Protein AF-A0A819TLT6-F1 (afdb_monomer)

Mean predicted aligned error: 17.13 Å

Sequence (212 aa):
MDNGIDAVDGFLFLICFVGVVVENFHNCRVEQEIEEKVRNKLKREKKLKHQQYLINNLPYYANFSSTRKYLHDLFIAIIIILNVITMSIVMEKMKNKYIIPINPTLTLIVRISRITRRFFIFSSFFIFATLEVELFGRLECNEEQLCSAIDKHANFQNFGIVLLTLFRIATGDNWNSIMKDTLRQDDLSYTNKYHFITIISPIYFVIFILMA

Foldseek 3Di:
DPPPPVVVVVVVVVVVVVVVVVVVVVVVVVVVVVVVVVVVVVVVVVVVVVVVVCVLPPPPCPPPDPVVVVVVVVVVVVLVVVVVVLVVVVVVVVVVPPPDDDDPVVVVVVVVVVVVLVVNLVVLLLVVLSVLCVLFLPQDADPVRDQDPDDPQAGNNDSVSSSVNLVCLLVVHPVVSVLVSQLDDDPPDPPPSSVVSNVVSVVSSVVSNVSD

Radius of gyration: 35.12 Å; Cα contacts (8 Å, |Δi|>4): 85; chains: 1; bounding box: 92×39×117 Å

Nearest PDB structures (foldseek):
  7wll-assembly1_A  TM=4.155E-01  e=6.898E-09  Homo sapiens
  9ayl-assembly1_A  TM=4.365E-01  e=5.164E-08  Homo sapiens
  9ayk-assembly1_A  TM=4.346E-01  e=1.155E-07  Homo sapiens
  6kzp-assembly1_A  TM=5.084E-01  e=9.683E-06  Homo sapiens
  6kzo-assembly1_A  TM=4.041E-01  e=2.732E-06  Homo sapiens

InterPro domains:
  IPR005821 Ion transport domain [PF00520] (119-211)
  IPR050599 Voltage-dependent calcium channel alpha-1 subunit [PTHR45628] (120-211)

Secondary structure (DSSP, 8-state):
--TTHHHHHHHHHHHHHHHHHHHHHHHHHHHHHHHHHHHHHHHHHHHHHHHHHHHHT--TTTT--HHHHHHHHHHHHHHHHHHHHHHHHHHHHHHTSTTS---HHHHHHHHHHHHHHHHHHHHHHHHHHHHHHHHHTT----TTS--SS-BTTB-SSSHHHHHHHHHHHHTTSSHHHHHHHHTPPPSS--TTHHHHHHHHHHHHHHHHHHH-

Solvent-accessible surface area (backbone atoms only — not comparable to full-atom values): 12149 Å² total; per-residue (Å²): 142,68,82,70,58,62,58,52,54,54,51,52,52,51,53,53,51,51,49,55,51,51,51,52,51,52,51,52,53,53,50,53,54,50,52,51,52,50,53,53,5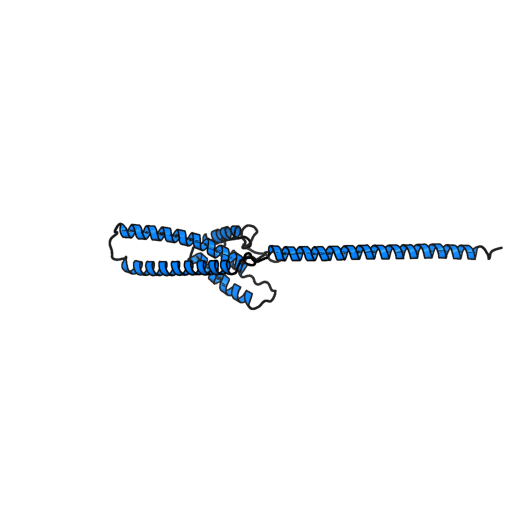0,52,54,49,50,53,51,50,54,52,50,51,50,53,62,75,66,48,60,88,66,76,80,53,54,75,67,56,52,51,51,51,55,50,52,53,50,52,52,55,52,53,51,53,53,51,51,53,56,50,53,60,50,56,74,64,49,89,81,61,80,96,45,74,71,57,57,50,52,53,52,49,53,54,52,52,50,53,52,45,42,58,53,45,52,58,53,50,23,56,50,40,36,70,76,40,32,82,72,77,72,48,95,94,43,84,54,88,50,59,45,99,80,30,41,29,67,43,62,72,40,20,44,53,35,48,50,38,37,61,72,62,54,67,37,70,45,40,52,52,57,72,54,61,78,72,92,74,86,56,81,67,65,55,58,49,46,58,60,44,50,60,55,50,55,52,51,50,56,77,65,97

Structure (mmCIF, N/CA/C/O backbone):
data_AF-A0A819TLT6-F1
#
_entry.id   AF-A0A819TLT6-F1
#
loop_
_atom_site.group_PDB
_atom_site.id
_atom_site.type_symbol
_atom_site.label_atom_id
_atom_site.label_alt_id
_atom_site.label_comp_id
_atom_site.label_asym_id
_atom_site.label_entity_id
_atom_site.label_seq_id
_atom_site.pdbx_PDB_ins_code
_atom_site.Cartn_x
_atom_site.Cartn_y
_atom_site.Cartn_z
_atom_site.occupancy
_atom_site.B_iso_or_equiv
_atom_site.auth_seq_id
_atom_site.auth_comp_id
_atom_site.auth_asym_id
_atom_site.auth_atom_id
_atom_site.pdbx_PDB_model_num
ATOM 1 N N . MET A 1 1 ? 61.638 -1.681 -78.845 1.00 47.03 1 MET A N 1
ATOM 2 C CA . MET A 1 1 ? 60.912 -0.452 -78.451 1.00 47.03 1 MET A CA 1
ATOM 3 C C . MET A 1 1 ? 60.059 -0.872 -77.266 1.00 47.03 1 MET A C 1
ATOM 5 O O . MET A 1 1 ? 58.857 -0.976 -77.410 1.00 47.03 1 MET A O 1
ATOM 9 N N . ASP A 1 2 ? 60.681 -1.207 -76.131 1.00 53.28 2 ASP A N 1
ATOM 10 C CA . ASP A 1 2 ? 59.986 -1.994 -75.091 1.00 53.28 2 ASP A CA 1
ATOM 11 C C . ASP A 1 2 ? 60.109 -1.395 -73.683 1.00 53.28 2 ASP A C 1
ATOM 13 O O . ASP A 1 2 ? 59.349 -1.750 -72.801 1.00 53.28 2 ASP A O 1
ATOM 17 N N . ASN A 1 3 ? 60.951 -0.378 -73.472 1.00 56.84 3 ASN A N 1
ATOM 18 C CA . ASN A 1 3 ? 61.152 0.211 -72.137 1.00 56.84 3 ASN A CA 1
ATOM 19 C C . ASN A 1 3 ? 60.153 1.338 -71.789 1.00 56.84 3 ASN A C 1
ATOM 21 O O . ASN A 1 3 ? 60.262 1.951 -70.732 1.00 56.84 3 ASN A O 1
ATOM 25 N N . GLY A 1 4 ? 59.231 1.676 -72.699 1.00 55.78 4 GLY A N 1
ATOM 26 C CA . GLY A 1 4 ? 58.247 2.752 -72.510 1.00 55.78 4 GLY A CA 1
ATOM 27 C C . GLY A 1 4 ? 56.874 2.275 -72.029 1.00 55.78 4 GLY A C 1
ATOM 28 O O . GLY A 1 4 ? 56.114 3.082 -71.506 1.00 55.78 4 GLY A O 1
ATOM 29 N N . ILE A 1 5 ? 56.565 0.986 -72.194 1.00 58.91 5 ILE A N 1
ATOM 30 C CA . ILE A 1 5 ? 55.257 0.395 -71.867 1.00 58.91 5 ILE A CA 1
ATOM 31 C C . ILE A 1 5 ? 55.209 0.011 -70.374 1.00 58.91 5 ILE A C 1
ATOM 33 O O . ILE A 1 5 ? 54.261 0.374 -69.682 1.00 58.91 5 ILE A O 1
ATOM 37 N N . ASP A 1 6 ? 56.300 -0.541 -69.831 1.00 61.44 6 ASP A N 1
ATOM 38 C CA . ASP A 1 6 ? 56.403 -0.957 -68.420 1.00 61.44 6 ASP A CA 1
ATOM 39 C C . ASP A 1 6 ? 56.248 0.198 -67.408 1.00 61.44 6 ASP A C 1
ATOM 41 O O . ASP A 1 6 ? 55.732 0.021 -66.302 1.00 61.44 6 ASP A O 1
ATOM 45 N N . ALA A 1 7 ? 56.676 1.411 -67.775 1.00 69.75 7 ALA A N 1
ATOM 46 C CA . ALA A 1 7 ? 56.569 2.587 -66.907 1.00 69.75 7 ALA A CA 1
ATOM 47 C C . ALA A 1 7 ? 55.131 3.130 -66.818 1.00 69.75 7 ALA A C 1
ATOM 49 O O . ALA A 1 7 ? 54.731 3.664 -65.780 1.00 69.75 7 ALA A O 1
ATOM 50 N N . VAL A 1 8 ? 54.349 2.990 -67.892 1.00 73.50 8 VAL A N 1
ATOM 51 C CA . VAL A 1 8 ? 52.951 3.441 -67.949 1.00 73.50 8 VAL A CA 1
ATOM 52 C C . VAL A 1 8 ? 52.059 2.491 -67.152 1.00 73.50 8 VAL A C 1
ATOM 54 O O . VAL A 1 8 ? 51.232 2.952 -66.361 1.00 73.50 8 VAL A O 1
ATOM 57 N N . ASP A 1 9 ? 52.291 1.184 -67.272 1.00 73.25 9 ASP A N 1
ATOM 58 C CA . ASP A 1 9 ? 51.555 0.165 -66.518 1.00 73.25 9 ASP A CA 1
ATOM 59 C C . ASP A 1 9 ? 51.834 0.256 -65.007 1.00 73.25 9 ASP A C 1
ATOM 61 O O . ASP A 1 9 ? 50.910 0.175 -64.190 1.00 73.25 9 ASP A O 1
ATOM 65 N N . GLY A 1 10 ? 53.085 0.535 -64.615 1.00 78.50 10 GLY A N 1
ATOM 66 C CA . GLY A 1 10 ? 53.450 0.779 -63.215 1.00 78.50 10 GLY A CA 1
ATOM 67 C C . GLY A 1 10 ? 52.782 2.023 -62.610 1.00 78.50 10 GLY A C 1
ATOM 68 O O . GLY A 1 10 ? 52.348 2.000 -61.455 1.00 78.50 10 GLY A O 1
ATOM 69 N N . PHE A 1 11 ? 52.643 3.102 -63.385 1.00 82.25 11 PHE A N 1
ATOM 70 C CA . PHE A 1 11 ? 51.946 4.316 -62.946 1.00 82.25 11 PHE A CA 1
ATOM 71 C C . PHE A 1 11 ? 50.432 4.097 -62.808 1.00 82.25 11 PHE A C 1
ATOM 73 O O . PHE A 1 11 ? 49.830 4.548 -61.829 1.00 82.25 11 PHE A O 1
ATOM 80 N N . LEU A 1 12 ? 49.823 3.356 -63.739 1.00 80.75 12 LEU A N 1
ATOM 81 C CA . LEU A 1 12 ? 48.398 3.026 -63.693 1.00 80.75 12 LEU A CA 1
ATOM 82 C C . LEU A 1 12 ? 48.056 2.166 -62.466 1.00 80.75 12 LEU A C 1
ATOM 84 O O . LEU A 1 12 ? 47.077 2.444 -61.771 1.00 80.75 12 LEU A O 1
ATOM 88 N N . PHE A 1 13 ? 48.901 1.183 -62.143 1.00 85.06 13 PHE A N 1
ATOM 89 C CA . PHE A 1 13 ? 48.744 0.365 -60.939 1.00 85.06 13 PHE A CA 1
ATOM 90 C C . PHE A 1 13 ? 48.774 1.211 -59.658 1.00 85.06 13 PHE A C 1
ATOM 92 O O . PHE A 1 13 ? 47.971 1.005 -58.746 1.00 85.06 13 PHE A O 1
ATOM 99 N N . LEU A 1 14 ? 49.658 2.210 -59.606 1.00 82.38 14 LEU A N 1
ATOM 100 C CA . LEU A 1 14 ? 49.788 3.106 -58.460 1.00 82.38 14 LEU A CA 1
ATOM 101 C C . LEU A 1 14 ? 48.564 4.024 -58.310 1.00 82.38 14 LEU A C 1
ATOM 103 O O . LEU A 1 14 ? 48.090 4.215 -57.191 1.00 82.38 14 LEU A O 1
ATOM 107 N N . ILE A 1 15 ? 47.990 4.518 -59.415 1.00 81.19 15 ILE A N 1
ATOM 108 C CA . ILE A 1 15 ? 46.728 5.280 -59.402 1.00 81.19 15 ILE A CA 1
ATOM 109 C C . ILE A 1 15 ? 45.573 4.422 -58.870 1.00 81.19 15 ILE A C 1
ATOM 111 O O . ILE A 1 15 ? 44.821 4.878 -58.006 1.00 81.19 15 ILE A O 1
ATOM 115 N N . CYS A 1 16 ? 45.439 3.180 -59.342 1.00 85.62 16 CYS A N 1
ATOM 116 C CA . CYS A 1 16 ? 44.395 2.268 -58.873 1.00 85.62 16 CYS A CA 1
ATOM 117 C C . CYS A 1 16 ? 44.554 1.932 -57.384 1.00 85.62 16 CYS A C 1
ATOM 119 O O . CYS A 1 16 ? 43.578 1.976 -56.635 1.00 85.62 16 CYS A O 1
ATOM 121 N N . PHE A 1 17 ? 45.777 1.644 -56.935 1.00 90.38 17 PHE A N 1
ATOM 122 C CA . PHE A 1 17 ? 46.059 1.349 -55.531 1.00 90.38 17 PHE A CA 1
ATOM 123 C C . PHE A 1 17 ? 45.762 2.548 -54.619 1.00 90.38 17 PHE A C 1
ATOM 125 O O . PHE A 1 17 ? 45.089 2.394 -53.599 1.00 90.38 17 PHE A O 1
ATOM 132 N N . VAL A 1 18 ? 46.199 3.753 -55.005 1.00 89.62 18 VAL A N 1
ATOM 133 C CA . VAL A 1 18 ? 45.892 4.990 -54.269 1.00 89.62 18 VAL A CA 1
ATOM 134 C C . VAL A 1 18 ? 44.381 5.226 -54.212 1.00 89.62 18 VAL A C 1
ATOM 136 O O . VAL A 1 18 ? 43.874 5.572 -53.147 1.00 89.62 18 VAL A O 1
ATOM 139 N N . GLY A 1 19 ? 43.654 4.973 -55.305 1.00 86.19 19 GLY A N 1
ATOM 140 C CA . GLY A 1 19 ? 42.191 5.060 -55.339 1.00 86.19 19 GLY A CA 1
ATOM 141 C C . GLY A 1 19 ? 41.518 4.164 -54.294 1.00 86.19 19 GLY A C 1
ATOM 142 O O . GLY A 1 19 ? 40.747 4.658 -53.473 1.00 86.19 19 GLY A O 1
ATOM 143 N N . VAL A 1 20 ? 41.880 2.878 -54.253 1.00 89.81 20 VAL A N 1
ATOM 144 C CA . VAL A 1 20 ? 41.323 1.906 -53.290 1.00 89.81 20 VAL A CA 1
ATOM 145 C C . VAL A 1 20 ? 41.657 2.279 -51.840 1.00 89.81 20 VAL A C 1
ATOM 147 O O . VAL A 1 20 ? 40.814 2.149 -50.952 1.00 89.81 20 VAL A O 1
ATOM 150 N N . VAL A 1 21 ? 42.872 2.771 -51.571 1.00 90.94 21 VAL A N 1
ATOM 151 C CA . VAL A 1 21 ? 43.274 3.202 -50.220 1.00 90.94 21 VAL A CA 1
ATOM 152 C C . VAL A 1 21 ? 42.508 4.452 -49.777 1.00 90.94 21 VAL A C 1
ATOM 154 O O . VAL A 1 21 ? 42.059 4.511 -48.630 1.00 90.94 21 VAL A O 1
ATOM 157 N N . VAL A 1 22 ? 42.326 5.435 -50.665 1.00 91.62 22 VAL A N 1
ATOM 158 C CA . VAL A 1 22 ? 41.544 6.649 -50.375 1.00 91.62 22 VAL A CA 1
ATOM 159 C C . VAL A 1 22 ? 40.086 6.295 -50.101 1.00 91.62 22 VAL A C 1
ATOM 161 O O . VAL A 1 22 ? 39.510 6.807 -49.141 1.00 91.62 22 VAL A O 1
ATOM 164 N N . GLU A 1 23 ? 39.506 5.390 -50.887 1.00 90.12 23 GLU A N 1
ATOM 165 C CA . GLU A 1 23 ? 38.128 4.934 -50.708 1.00 90.12 23 GLU A CA 1
ATOM 166 C C . GLU A 1 23 ? 37.949 4.174 -49.385 1.00 90.12 23 GLU A C 1
ATOM 168 O O . GLU A 1 23 ? 37.035 4.473 -48.613 1.00 90.12 23 GLU A O 1
ATOM 173 N N . ASN A 1 24 ? 38.892 3.293 -49.038 1.00 85.81 24 ASN A N 1
ATOM 174 C CA . ASN A 1 24 ? 38.910 2.623 -47.735 1.00 85.81 24 ASN A CA 1
ATOM 175 C C . ASN A 1 24 ? 39.047 3.605 -46.562 1.00 85.81 24 ASN A C 1
ATOM 177 O O . ASN A 1 24 ? 38.375 3.447 -45.540 1.00 85.81 24 ASN A O 1
ATOM 181 N N . PHE A 1 25 ? 39.883 4.636 -46.690 1.00 91.62 25 PHE A N 1
ATOM 182 C CA . PHE A 1 25 ? 40.026 5.662 -45.657 1.00 91.62 25 PHE A CA 1
ATOM 183 C C . PHE A 1 25 ? 38.742 6.490 -45.495 1.00 91.62 25 PHE A C 1
ATOM 185 O O . PHE A 1 25 ? 38.328 6.784 -44.370 1.00 91.62 25 PHE A O 1
ATOM 192 N N . HIS A 1 26 ? 38.080 6.823 -46.606 1.00 91.56 26 HIS A N 1
ATOM 193 C CA . HIS A 1 26 ? 36.801 7.528 -46.596 1.00 91.56 26 HIS A CA 1
ATOM 194 C C . HIS A 1 26 ? 35.702 6.699 -45.921 1.00 91.56 26 HIS A C 1
ATOM 196 O O . HIS A 1 26 ? 34.985 7.227 -45.069 1.00 91.56 26 HIS A O 1
ATOM 202 N N . ASN A 1 27 ? 35.620 5.403 -46.235 1.00 92.69 27 ASN A N 1
ATOM 203 C CA . ASN A 1 27 ? 34.672 4.479 -45.610 1.00 92.69 27 ASN A CA 1
ATOM 204 C C . ASN A 1 27 ? 34.921 4.351 -44.099 1.00 92.69 27 ASN A C 1
ATOM 206 O O . ASN A 1 27 ? 33.982 4.486 -43.317 1.00 92.69 27 ASN A O 1
ATOM 210 N N . CYS A 1 28 ? 36.183 4.214 -43.675 1.00 91.62 28 CYS A N 1
ATOM 211 C CA . CYS A 1 28 ? 36.554 4.162 -42.256 1.00 91.62 28 CYS A CA 1
ATOM 212 C C . CYS A 1 28 ? 36.143 5.441 -41.503 1.00 91.62 28 CYS A C 1
ATOM 214 O O . CYS A 1 28 ? 35.590 5.380 -40.404 1.00 91.62 28 CYS A O 1
ATOM 216 N N . ARG A 1 29 ? 36.346 6.615 -42.114 1.00 93.56 29 ARG A N 1
ATOM 217 C CA . ARG A 1 29 ? 35.931 7.896 -41.529 1.00 93.56 29 ARG A CA 1
ATOM 218 C C . ARG A 1 29 ? 34.409 7.996 -41.378 1.00 93.56 29 ARG A C 1
ATOM 220 O O . ARG A 1 29 ? 33.930 8.447 -40.340 1.00 93.56 29 ARG A O 1
ATOM 227 N N . VAL A 1 30 ? 33.652 7.568 -42.389 1.00 93.31 30 VAL A N 1
ATOM 228 C CA . VAL A 1 30 ? 32.180 7.579 -42.352 1.00 93.31 30 VAL A CA 1
ATOM 229 C C . VAL A 1 30 ? 31.646 6.633 -41.272 1.00 93.31 30 VAL A C 1
ATOM 231 O O . VAL A 1 30 ? 30.731 6.998 -40.533 1.00 93.31 30 VAL A O 1
ATOM 234 N N . GLU A 1 31 ? 32.232 5.446 -41.132 1.00 91.88 31 GLU A N 1
ATOM 235 C CA . GLU A 1 31 ? 31.821 4.458 -40.131 1.00 91.88 31 GLU A CA 1
ATOM 236 C C . GLU A 1 31 ? 32.075 4.952 -38.699 1.00 91.88 31 GLU A C 1
ATOM 238 O O . GLU A 1 31 ? 31.183 4.873 -37.851 1.00 91.88 31 GLU A O 1
ATOM 243 N N . GLN A 1 32 ? 33.218 5.605 -38.454 1.00 88.38 32 GLN A N 1
ATOM 244 C CA . GLN A 1 32 ? 33.512 6.251 -37.169 1.00 88.38 32 GLN A CA 1
ATOM 245 C C . GLN A 1 32 ? 32.482 7.334 -36.802 1.00 88.38 32 GLN A C 1
ATOM 247 O O . GLN A 1 32 ? 32.038 7.404 -35.651 1.00 88.38 32 GLN A O 1
ATOM 252 N N . GLU A 1 33 ? 32.047 8.149 -37.769 1.00 93.62 33 GLU A N 1
ATOM 253 C CA . GLU A 1 33 ? 31.012 9.165 -37.538 1.00 93.62 33 GLU A CA 1
ATOM 254 C C . GLU A 1 33 ? 29.643 8.544 -37.209 1.00 93.62 33 GLU A C 1
ATOM 256 O O . GLU A 1 33 ? 28.881 9.091 -36.400 1.00 93.62 33 GLU A O 1
ATOM 261 N N . ILE A 1 34 ? 29.305 7.406 -37.825 1.00 94.38 34 ILE A N 1
ATOM 262 C CA . ILE A 1 34 ? 28.063 6.671 -37.550 1.00 94.38 34 ILE A CA 1
ATOM 263 C C . ILE A 1 34 ? 28.114 6.054 -36.149 1.00 94.38 34 ILE A C 1
ATOM 265 O O . ILE A 1 34 ? 27.179 6.253 -35.364 1.00 94.38 34 ILE A O 1
ATOM 269 N N . GLU A 1 35 ? 29.203 5.371 -35.796 1.00 91.50 35 GLU A N 1
ATOM 270 C CA . GLU A 1 35 ? 29.383 4.769 -34.472 1.00 91.50 35 GLU A CA 1
ATOM 271 C C . GLU A 1 35 ? 29.334 5.810 -33.350 1.00 91.50 35 GLU A C 1
ATOM 273 O O . GLU A 1 35 ? 28.707 5.587 -32.305 1.00 91.50 35 GLU A O 1
ATOM 278 N N . GLU A 1 36 ? 29.940 6.982 -33.556 1.00 90.44 36 GLU A N 1
ATOM 279 C CA . GLU A 1 36 ? 29.898 8.063 -32.575 1.00 90.44 36 GLU A CA 1
ATOM 280 C C . GLU A 1 36 ? 28.470 8.605 -32.392 1.00 90.44 36 GLU A C 1
ATOM 282 O O . GLU A 1 36 ? 28.009 8.797 -31.256 1.00 90.44 36 GLU A O 1
ATOM 287 N N . LYS A 1 37 ? 27.715 8.768 -33.487 1.00 92.06 37 LYS A N 1
ATOM 288 C CA . LYS A 1 37 ? 26.294 9.156 -33.436 1.00 92.06 37 LYS A CA 1
ATOM 289 C C . LYS A 1 37 ? 25.452 8.110 -32.699 1.00 92.06 37 LYS A C 1
ATOM 291 O O . LYS A 1 37 ? 24.604 8.492 -31.886 1.00 92.06 37 LYS A O 1
ATOM 296 N N . VAL A 1 38 ? 25.695 6.817 -32.923 1.00 93.25 38 VAL A N 1
ATOM 297 C CA . VAL A 1 38 ? 25.001 5.720 -32.223 1.00 93.25 38 VAL A CA 1
ATOM 298 C C . VAL A 1 38 ? 25.348 5.711 -30.731 1.00 93.25 38 VAL A C 1
ATOM 300 O O . VAL A 1 38 ? 24.436 5.703 -29.899 1.00 93.25 38 VAL A O 1
ATOM 303 N N . ARG A 1 39 ? 26.632 5.824 -30.353 1.00 90.00 39 ARG A N 1
ATOM 304 C CA . ARG A 1 39 ? 27.045 5.925 -28.937 1.00 90.00 39 ARG A CA 1
ATOM 305 C C . ARG A 1 39 ? 26.401 7.113 -28.230 1.00 90.00 39 ARG A C 1
ATOM 307 O O . ARG A 1 39 ? 25.973 6.985 -27.081 1.00 90.00 39 ARG A O 1
ATOM 314 N N . ASN A 1 40 ? 26.309 8.259 -28.896 1.00 90.12 40 ASN A N 1
ATOM 315 C CA . ASN A 1 40 ? 25.701 9.457 -28.322 1.00 90.12 40 ASN A CA 1
ATOM 316 C C . ASN A 1 40 ? 24.180 9.315 -28.152 1.00 90.12 40 ASN A C 1
ATOM 318 O O . ASN A 1 40 ? 23.649 9.745 -27.124 1.00 90.12 40 ASN A O 1
ATOM 322 N N . LYS A 1 41 ? 23.484 8.656 -29.090 1.00 91.75 41 LYS A N 1
ATOM 323 C CA . LYS A 1 41 ? 22.059 8.305 -28.942 1.00 91.75 41 LYS A CA 1
ATOM 324 C C . LYS A 1 41 ? 21.831 7.343 -27.774 1.00 91.75 41 LYS A C 1
ATOM 326 O O . LYS A 1 41 ? 21.032 7.653 -26.894 1.00 91.75 41 LYS A O 1
ATOM 331 N N . LEU A 1 42 ? 22.616 6.269 -27.677 1.00 91.31 42 LEU A N 1
ATOM 332 C CA . LEU A 1 42 ? 22.527 5.304 -26.572 1.00 91.31 42 LEU A CA 1
ATOM 333 C C . LEU A 1 42 ? 22.807 5.949 -25.204 1.00 91.31 42 LEU A C 1
ATOM 335 O O . LEU A 1 42 ? 22.116 5.663 -24.227 1.00 91.31 42 LEU A O 1
ATOM 339 N N . LYS A 1 43 ? 23.788 6.861 -25.110 1.00 90.00 43 LYS A N 1
ATOM 340 C CA . LYS A 1 43 ? 24.044 7.632 -23.877 1.00 90.00 43 LYS A CA 1
ATOM 341 C C . LYS A 1 43 ? 22.844 8.503 -23.483 1.00 90.00 43 LYS A C 1
ATOM 343 O O . LYS A 1 43 ? 22.559 8.625 -22.292 1.00 90.00 43 LYS A O 1
ATOM 348 N N . ARG A 1 44 ? 22.142 9.105 -24.451 1.00 89.25 44 ARG A N 1
ATOM 349 C CA . ARG A 1 44 ? 20.930 9.910 -24.204 1.00 89.25 44 ARG A CA 1
ATOM 350 C C . ARG A 1 44 ? 19.753 9.043 -23.768 1.00 89.25 44 ARG A C 1
ATOM 352 O O . ARG A 1 44 ? 19.096 9.389 -22.795 1.00 89.25 44 ARG A O 1
ATOM 359 N N . GLU A 1 45 ? 19.541 7.899 -24.408 1.00 86.50 45 GLU A N 1
ATOM 360 C CA . GLU A 1 45 ? 18.489 6.947 -24.027 1.00 86.50 45 GLU A CA 1
ATOM 361 C C . GLU A 1 45 ? 18.707 6.372 -22.627 1.00 86.50 45 GLU A C 1
ATOM 363 O O . GLU A 1 45 ? 17.770 6.315 -21.835 1.00 86.50 45 GLU A O 1
ATOM 368 N N . LYS A 1 46 ? 19.949 6.012 -22.276 1.00 86.62 46 LYS A N 1
ATOM 369 C CA . LYS A 1 46 ? 20.286 5.573 -20.912 1.00 86.62 46 LYS A CA 1
ATOM 370 C C . LYS A 1 46 ? 19.995 6.663 -19.877 1.00 86.62 46 LYS A C 1
ATOM 372 O O . LYS A 1 46 ? 19.421 6.363 -18.834 1.00 86.62 46 LYS A O 1
ATOM 377 N N . LYS A 1 47 ? 20.337 7.925 -20.172 1.00 83.44 47 LYS A N 1
ATOM 378 C CA . LYS A 1 47 ? 20.018 9.068 -19.298 1.00 83.44 47 LYS A CA 1
ATOM 379 C C . LYS A 1 47 ? 18.513 9.288 -19.158 1.00 83.44 47 LYS A C 1
ATOM 381 O O . LYS A 1 47 ? 18.056 9.483 -18.041 1.00 83.44 47 LYS A O 1
ATOM 386 N N . LEU A 1 48 ? 17.757 9.209 -20.254 1.00 79.88 48 LEU A N 1
ATOM 387 C CA . LEU A 1 48 ? 16.298 9.341 -20.242 1.00 79.88 48 LEU A CA 1
ATOM 388 C C . LEU A 1 48 ? 15.644 8.231 -19.420 1.00 79.88 48 LEU A C 1
ATOM 390 O O . LEU A 1 48 ? 14.853 8.538 -18.542 1.00 79.88 48 LEU A O 1
ATOM 394 N N . LYS A 1 49 ? 16.036 6.966 -19.618 1.00 77.00 49 LYS A N 1
ATOM 395 C CA . LYS A 1 49 ? 15.539 5.836 -18.814 1.00 77.00 49 LYS A CA 1
ATOM 396 C C . LYS A 1 49 ? 15.849 6.010 -17.327 1.00 77.00 49 LYS A C 1
ATOM 398 O O . LYS A 1 49 ? 14.975 5.795 -16.495 1.00 77.00 49 LYS A O 1
ATOM 403 N N . HIS A 1 50 ? 17.064 6.447 -16.993 1.00 77.75 50 HIS A N 1
ATOM 404 C CA . HIS A 1 50 ? 17.448 6.725 -15.609 1.00 77.75 50 HIS A CA 1
ATOM 405 C C . HIS A 1 50 ? 16.652 7.897 -15.009 1.00 77.75 50 HIS A C 1
ATOM 407 O O . HIS A 1 50 ? 16.196 7.823 -13.872 1.00 77.75 50 HIS A O 1
ATOM 413 N N . GLN A 1 51 ? 16.419 8.954 -15.786 1.00 70.69 51 GLN A N 1
ATOM 414 C CA . GLN A 1 51 ? 15.595 10.090 -15.381 1.00 70.69 51 GLN A CA 1
ATOM 415 C C . GLN A 1 51 ? 14.121 9.691 -15.198 1.00 70.69 51 GLN A C 1
ATOM 417 O O . GLN A 1 51 ? 13.500 10.093 -14.219 1.00 70.69 51 GLN A O 1
ATOM 422 N N . GLN A 1 52 ? 13.578 8.853 -16.083 1.00 66.75 52 GLN A N 1
ATOM 423 C CA . GLN A 1 52 ? 12.223 8.306 -15.981 1.00 66.75 52 GLN A CA 1
ATOM 424 C C . GLN A 1 52 ? 12.068 7.433 -14.733 1.00 66.75 52 GLN A C 1
ATOM 426 O O . GLN A 1 52 ? 11.082 7.553 -14.013 1.00 66.75 52 GLN A O 1
ATOM 431 N N . TYR A 1 53 ? 13.071 6.601 -14.443 1.00 64.50 53 TYR A N 1
ATOM 432 C CA . TYR A 1 53 ? 13.131 5.792 -13.230 1.00 64.50 53 TYR A CA 1
ATOM 433 C C . TYR A 1 53 ? 13.117 6.666 -11.970 1.00 64.50 53 TYR A C 1
ATOM 435 O O . TYR A 1 53 ? 12.371 6.376 -11.041 1.00 64.50 53 TYR A O 1
ATOM 443 N N . LEU A 1 54 ? 13.879 7.764 -11.938 1.00 65.31 54 LEU A N 1
ATOM 444 C CA . LEU A 1 54 ? 13.887 8.697 -10.803 1.00 65.31 54 LEU A CA 1
ATOM 445 C C . LEU A 1 54 ? 12.538 9.408 -10.607 1.00 65.31 54 LEU A C 1
ATOM 447 O O . LEU A 1 54 ? 12.136 9.631 -9.469 1.00 65.31 54 LEU A O 1
ATOM 451 N N . ILE A 1 55 ? 11.838 9.742 -11.696 1.00 60.56 55 ILE A N 1
ATOM 452 C CA . ILE A 1 55 ? 10.508 10.375 -11.659 1.00 60.56 55 ILE A CA 1
ATOM 453 C C . ILE A 1 55 ? 9.440 9.381 -11.186 1.00 60.56 55 ILE A C 1
ATOM 455 O O . ILE A 1 55 ? 8.616 9.730 -10.344 1.00 60.56 55 ILE A O 1
ATOM 459 N N . ASN A 1 56 ? 9.477 8.143 -11.681 1.00 52.81 56 ASN A N 1
ATOM 460 C CA . ASN A 1 56 ? 8.518 7.102 -11.306 1.00 52.81 56 ASN A CA 1
ATOM 461 C C . ASN A 1 56 ? 8.723 6.612 -9.863 1.00 52.81 56 ASN A C 1
ATOM 463 O O . ASN A 1 56 ? 7.761 6.227 -9.210 1.00 52.81 56 ASN A O 1
ATOM 467 N N . ASN A 1 57 ? 9.956 6.674 -9.350 1.00 46.44 57 ASN A N 1
ATOM 468 C CA . ASN A 1 57 ? 10.309 6.302 -7.974 1.00 46.44 57 ASN A CA 1
ATOM 469 C C . ASN A 1 57 ? 10.370 7.496 -7.007 1.00 46.44 57 ASN A C 1
ATOM 471 O O . ASN A 1 57 ? 10.926 7.382 -5.900 1.00 46.44 57 ASN A O 1
ATOM 475 N N . LEU A 1 58 ? 9.840 8.652 -7.424 1.00 45.97 58 LEU A N 1
ATOM 476 C CA . LEU A 1 58 ? 9.790 9.840 -6.590 1.00 45.97 58 LEU A CA 1
ATOM 477 C C . LEU A 1 58 ? 8.810 9.585 -5.432 1.00 45.97 58 LEU A C 1
ATOM 479 O O . LEU A 1 58 ? 7.645 9.271 -5.681 1.00 45.97 58 LEU A O 1
ATOM 483 N N . PRO A 1 59 ? 9.252 9.708 -4.167 1.00 48.72 59 PRO A N 1
ATOM 484 C CA . PRO A 1 59 ? 8.365 9.481 -3.042 1.00 48.72 59 PRO A CA 1
ATOM 485 C C . PRO A 1 59 ? 7.183 10.451 -3.105 1.00 48.72 59 PRO A C 1
ATOM 487 O O . PRO A 1 59 ? 7.375 11.652 -3.294 1.00 48.72 59 PRO A O 1
ATOM 490 N N . TYR A 1 60 ? 5.964 9.949 -2.910 1.00 45.09 60 TYR A N 1
ATOM 491 C CA . TYR A 1 60 ? 4.725 10.735 -2.986 1.00 45.09 60 TYR A CA 1
ATOM 492 C C . TYR A 1 60 ? 4.734 11.977 -2.065 1.00 45.09 60 TYR A C 1
ATOM 494 O O . TYR A 1 60 ? 4.129 13.002 -2.372 1.00 45.09 60 TYR A O 1
ATOM 502 N N . TYR A 1 61 ? 5.501 11.929 -0.973 1.00 43.09 61 TYR A N 1
ATOM 503 C CA . TYR A 1 61 ? 5.688 13.023 -0.019 1.00 43.09 61 TYR A CA 1
ATOM 504 C C . TYR A 1 61 ? 6.813 14.012 -0.359 1.00 43.09 61 TYR A C 1
ATOM 506 O O . TYR A 1 61 ? 6.961 15.012 0.344 1.00 43.09 61 TYR A O 1
ATOM 514 N N . ALA A 1 62 ? 7.593 13.781 -1.419 1.00 49.47 62 ALA A N 1
ATOM 515 C CA . ALA A 1 62 ? 8.693 14.663 -1.827 1.00 49.47 62 ALA A CA 1
ATOM 516 C C . ALA A 1 62 ? 8.212 16.070 -2.216 1.00 49.47 62 ALA A C 1
ATOM 518 O O . ALA A 1 62 ? 8.946 17.041 -2.059 1.00 49.47 62 ALA A O 1
ATOM 519 N N . ASN A 1 63 ? 6.959 16.174 -2.672 1.00 49.47 63 ASN A N 1
ATOM 520 C CA . ASN A 1 63 ? 6.323 17.428 -3.073 1.00 49.47 63 ASN A CA 1
ATOM 521 C C . ASN A 1 63 ? 5.354 17.985 -2.015 1.00 49.47 63 ASN A C 1
ATOM 523 O O . ASN A 1 63 ? 4.623 18.938 -2.297 1.00 49.47 63 ASN A O 1
ATOM 527 N N . PHE A 1 64 ? 5.298 17.414 -0.804 1.00 50.44 64 PHE A N 1
ATOM 528 C CA . PHE A 1 64 ? 4.467 17.984 0.256 1.00 50.44 64 PHE A CA 1
ATOM 529 C C . PHE A 1 64 ? 5.141 19.193 0.900 1.00 50.44 64 PHE A C 1
ATOM 531 O O . PHE A 1 64 ? 6.301 19.147 1.301 1.00 50.44 64 PHE A O 1
ATOM 538 N N . SER A 1 65 ? 4.381 20.281 1.052 1.00 54.44 65 SER A N 1
ATOM 539 C CA . SER A 1 65 ? 4.813 21.414 1.865 1.00 54.44 65 SER A CA 1
ATOM 540 C C . SER A 1 65 ? 5.015 20.971 3.318 1.00 54.44 65 SER A C 1
ATOM 542 O O . SER A 1 65 ? 4.276 20.115 3.821 1.00 54.44 65 SER A O 1
ATOM 544 N N . SER A 1 66 ? 5.986 21.569 4.019 1.00 56.19 66 SER A N 1
ATOM 545 C CA . SER A 1 66 ? 6.301 21.241 5.422 1.00 56.19 66 SER A CA 1
ATOM 546 C C . SER A 1 66 ? 5.068 21.258 6.333 1.00 56.19 66 SER A C 1
ATOM 548 O O . SER A 1 66 ? 4.957 20.451 7.253 1.00 56.19 66 SER A O 1
ATOM 550 N N . THR A 1 67 ? 4.096 22.121 6.034 1.00 54.22 67 THR A N 1
ATOM 551 C CA . THR A 1 67 ? 2.823 22.233 6.752 1.00 54.22 67 THR A CA 1
ATOM 552 C C . THR A 1 67 ? 1.928 21.004 6.581 1.00 54.22 67 THR A C 1
ATOM 554 O O . THR A 1 67 ? 1.286 20.579 7.538 1.00 54.22 67 THR A O 1
ATOM 557 N N . ARG A 1 68 ? 1.884 20.392 5.390 1.00 49.12 68 ARG A N 1
ATOM 558 C CA . ARG A 1 68 ? 1.046 19.211 5.124 1.00 49.12 68 ARG A CA 1
ATOM 559 C C . ARG A 1 68 ? 1.633 17.942 5.739 1.00 49.12 68 ARG A C 1
ATOM 561 O O . ARG A 1 68 ? 0.876 17.102 6.213 1.00 49.12 68 ARG A O 1
ATOM 568 N N . LYS A 1 69 ? 2.965 17.846 5.792 1.00 56.72 69 LYS A N 1
ATOM 569 C CA . LYS A 1 69 ? 3.672 16.766 6.493 1.00 56.72 69 LYS A CA 1
ATOM 570 C C . LYS A 1 69 ? 3.378 16.800 7.995 1.00 56.72 69 LYS A C 1
ATOM 572 O O . LYS A 1 69 ? 2.950 15.800 8.555 1.00 56.72 69 LYS A O 1
ATOM 577 N N . TYR A 1 70 ? 3.474 17.982 8.606 1.00 58.72 70 TYR A N 1
ATOM 578 C CA . TYR A 1 70 ? 3.147 18.168 10.020 1.00 58.72 70 TYR A CA 1
ATOM 579 C C . TYR A 1 70 ? 1.676 17.858 10.337 1.00 58.72 70 TYR A C 1
ATOM 581 O O . TYR A 1 70 ? 1.386 17.196 11.327 1.00 58.72 70 TYR A O 1
ATOM 589 N N . LEU A 1 71 ? 0.740 18.287 9.481 1.00 62.22 71 LEU A N 1
ATOM 590 C CA . LEU A 1 71 ? -0.682 17.961 9.641 1.00 62.22 71 LEU A CA 1
ATOM 591 C C . LEU A 1 71 ? -0.948 16.453 9.550 1.00 62.22 71 LEU A C 1
ATOM 593 O O . LEU A 1 71 ? -1.776 15.943 10.298 1.00 62.22 71 LEU A O 1
ATOM 597 N N . HIS A 1 72 ? -0.245 15.746 8.664 1.00 55.75 72 HIS A N 1
ATOM 598 C CA . HIS A 1 72 ? -0.368 14.298 8.518 1.00 55.75 72 HIS A CA 1
ATOM 599 C C . HIS A 1 72 ? 0.181 13.556 9.747 1.00 55.75 72 HIS A C 1
ATOM 601 O O . HIS A 1 72 ? -0.510 12.706 10.309 1.00 55.75 72 HIS A O 1
ATOM 607 N N . ASP A 1 73 ? 1.367 13.943 10.223 1.00 54.50 73 ASP A N 1
ATOM 608 C CA . ASP A 1 73 ? 1.996 13.361 11.416 1.00 54.50 73 ASP A CA 1
ATOM 609 C C . ASP A 1 73 ? 1.160 13.629 12.683 1.00 54.50 73 ASP A C 1
ATOM 611 O O . ASP A 1 73 ? 0.956 12.734 13.508 1.00 54.50 73 ASP A O 1
ATOM 615 N N . LEU A 1 74 ? 0.593 14.835 12.807 1.00 68.88 74 LEU A N 1
ATOM 616 C CA . LEU A 1 74 ? -0.304 15.209 13.902 1.00 68.88 74 LEU A CA 1
ATOM 617 C C . LEU A 1 74 ? -1.619 14.418 13.858 1.00 68.88 74 LEU A C 1
ATOM 619 O O . LEU A 1 74 ? -2.104 13.964 14.893 1.00 68.88 74 LEU A O 1
ATOM 623 N N . PHE A 1 75 ? -2.193 14.225 12.670 1.00 59.56 75 PHE A N 1
ATOM 624 C CA . PHE A 1 75 ? -3.434 13.471 12.496 1.00 59.56 75 PHE A CA 1
ATOM 625 C C . PHE A 1 75 ? -3.258 11.991 12.861 1.00 59.56 75 PHE A C 1
ATOM 627 O O . PHE A 1 75 ? -4.081 11.433 13.590 1.00 59.56 75 PHE A O 1
ATOM 634 N N . ILE A 1 76 ? -2.147 11.380 12.437 1.00 61.66 76 ILE A N 1
ATOM 635 C CA . ILE A 1 76 ? -1.781 10.009 12.816 1.00 61.66 76 ILE A CA 1
ATOM 636 C C . ILE A 1 76 ? -1.617 9.898 14.338 1.00 61.66 76 ILE A C 1
ATOM 638 O O . ILE A 1 76 ? -2.190 8.995 14.953 1.00 61.66 76 ILE A O 1
ATOM 642 N N . ALA A 1 77 ? -0.896 10.835 14.961 1.00 62.91 77 ALA A N 1
ATOM 643 C CA . ALA A 1 77 ? -0.699 10.847 16.409 1.00 62.91 77 ALA A CA 1
ATOM 644 C C . ALA A 1 77 ? -2.029 10.968 17.176 1.00 62.91 77 ALA A C 1
ATOM 646 O O . ALA A 1 77 ? -2.263 10.225 18.131 1.00 62.91 77 ALA A O 1
ATOM 647 N N . ILE A 1 78 ? -2.934 11.845 16.731 1.00 71.50 78 ILE A N 1
ATOM 648 C CA . ILE A 1 78 ? -4.262 12.036 17.336 1.00 71.50 78 ILE A CA 1
ATOM 649 C C . ILE A 1 78 ? -5.092 10.749 17.264 1.00 71.50 78 ILE A C 1
ATOM 651 O O . ILE A 1 78 ? -5.697 10.362 18.266 1.00 71.50 78 ILE A O 1
ATOM 655 N N . ILE A 1 79 ? -5.098 10.055 16.121 1.00 59.09 79 ILE A N 1
ATOM 656 C CA . ILE A 1 79 ? -5.848 8.801 15.967 1.00 59.09 79 ILE A CA 1
ATOM 657 C C . ILE A 1 79 ? -5.315 7.732 16.926 1.00 59.09 79 ILE A C 1
ATOM 659 O O . ILE A 1 79 ? -6.099 7.093 17.627 1.00 59.09 79 ILE A O 1
ATOM 663 N N . ILE A 1 80 ? -3.996 7.556 17.015 1.00 67.81 80 ILE A N 1
ATOM 664 C CA . ILE A 1 80 ? -3.382 6.576 17.925 1.00 67.81 80 ILE A CA 1
ATOM 665 C C . ILE A 1 80 ? -3.771 6.875 19.381 1.00 67.81 80 ILE A C 1
ATOM 667 O O . ILE A 1 80 ? -4.214 5.977 20.102 1.00 67.81 80 ILE A O 1
ATOM 671 N N . ILE A 1 81 ? -3.691 8.143 19.793 1.00 73.38 81 ILE A N 1
ATOM 672 C CA . ILE A 1 81 ? -4.034 8.581 21.152 1.00 73.38 81 ILE A CA 1
ATOM 673 C C . ILE A 1 81 ? -5.517 8.324 21.464 1.00 73.38 81 ILE A C 1
ATOM 675 O O . ILE A 1 81 ? -5.832 7.756 22.513 1.00 73.38 81 ILE A O 1
ATOM 679 N N . LEU A 1 82 ? -6.436 8.667 20.556 1.00 63.91 82 LEU A N 1
ATOM 680 C CA . LEU A 1 82 ? -7.871 8.421 20.750 1.00 63.91 82 LEU A CA 1
ATOM 681 C C . LEU A 1 82 ? -8.201 6.928 20.882 1.00 63.91 82 LEU A C 1
ATOM 683 O O . LEU A 1 82 ? -9.057 6.559 21.689 1.00 63.91 82 LEU A O 1
ATOM 687 N N . ASN A 1 83 ? -7.516 6.057 20.142 1.00 54.22 83 ASN A N 1
ATOM 688 C CA . ASN A 1 83 ? -7.741 4.613 20.222 1.00 54.22 83 ASN A CA 1
ATOM 689 C C . ASN A 1 83 ? -7.233 4.010 21.530 1.00 54.22 83 ASN A C 1
ATOM 691 O O . ASN A 1 83 ? -7.940 3.207 22.140 1.00 54.22 83 ASN A O 1
ATOM 695 N N . VAL A 1 84 ? -6.069 4.455 22.013 1.00 69.69 84 VAL A N 1
ATOM 696 C CA . VAL A 1 84 ? -5.539 4.052 23.325 1.00 69.69 84 VAL A CA 1
ATOM 697 C C . VAL A 1 84 ? -6.479 4.497 24.446 1.00 69.69 84 VAL A C 1
ATOM 699 O O . VAL A 1 84 ? -6.828 3.697 25.311 1.00 69.69 84 VAL A O 1
ATOM 702 N N . ILE A 1 85 ? -6.966 5.740 24.402 1.00 76.88 85 ILE A N 1
ATOM 703 C CA . ILE A 1 85 ? -7.921 6.265 25.389 1.00 76.88 85 ILE A CA 1
ATOM 704 C C . ILE A 1 85 ? -9.232 5.470 25.364 1.00 76.88 85 ILE A C 1
ATOM 706 O O . ILE A 1 85 ? -9.764 5.102 26.412 1.00 76.88 85 ILE A O 1
ATOM 710 N N . THR A 1 86 ? -9.743 5.156 24.173 1.00 65.94 86 THR A N 1
ATOM 711 C CA . THR A 1 86 ? -10.994 4.401 24.022 1.00 65.94 86 THR A CA 1
ATOM 712 C C . THR A 1 86 ? -10.856 2.977 24.566 1.00 65.94 86 THR A C 1
ATOM 714 O O . THR A 1 86 ? -11.753 2.507 25.266 1.00 65.94 86 THR A O 1
ATOM 717 N N . MET A 1 87 ? -9.724 2.310 24.320 1.00 63.47 87 MET A N 1
ATOM 718 C CA . MET A 1 87 ? -9.436 0.987 24.889 1.00 63.47 87 MET A CA 1
ATOM 719 C C . MET A 1 87 ? -9.297 1.039 26.413 1.00 63.47 87 MET A C 1
ATOM 721 O O . MET A 1 87 ? -9.891 0.209 27.098 1.00 63.47 87 MET A O 1
ATOM 725 N N . SER A 1 88 ? -8.617 2.051 26.956 1.00 62.44 88 SER A N 1
ATOM 726 C CA . SER A 1 88 ? -8.487 2.251 28.406 1.00 62.44 88 SER A CA 1
ATOM 727 C C . SER A 1 88 ? -9.847 2.436 29.095 1.00 62.44 88 SER A C 1
ATOM 729 O O . SER A 1 88 ? -10.138 1.749 30.073 1.00 62.44 88 SER A O 1
ATOM 731 N N . ILE A 1 89 ? -10.735 3.269 28.537 1.00 69.69 89 ILE A N 1
ATOM 732 C CA . ILE A 1 89 ? -12.085 3.509 29.088 1.00 69.69 89 ILE A CA 1
ATOM 733 C C . ILE A 1 89 ? -12.975 2.262 28.9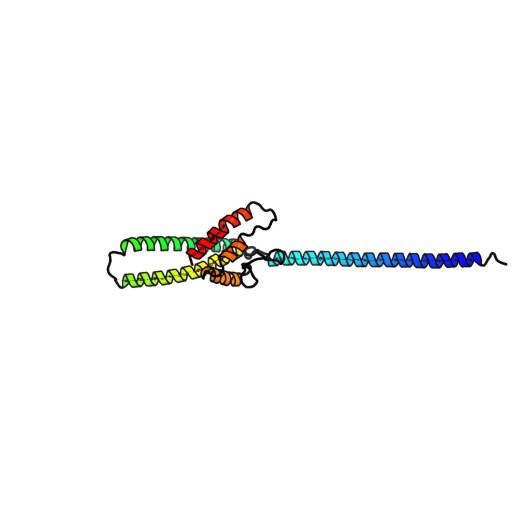64 1.00 69.69 89 ILE A C 1
ATOM 735 O O . ILE A 1 89 ? -13.796 1.977 29.843 1.00 69.69 89 ILE A O 1
ATOM 739 N N . VAL A 1 90 ? -12.848 1.508 27.867 1.00 63.28 90 VAL A N 1
ATOM 740 C CA . VAL A 1 90 ? -13.588 0.254 27.670 1.00 63.28 90 VAL A CA 1
ATOM 741 C C . VAL A 1 90 ? -13.134 -0.800 28.680 1.00 63.28 90 VAL A C 1
ATOM 743 O O . VAL A 1 90 ? -13.992 -1.432 29.291 1.00 63.28 90 VAL A O 1
ATOM 746 N N . MET A 1 91 ? -11.831 -0.952 28.927 1.00 54.84 91 MET A N 1
ATOM 747 C CA . MET A 1 91 ? -11.302 -1.909 29.910 1.00 54.84 91 MET A CA 1
ATOM 748 C C . MET A 1 91 ? -11.721 -1.562 31.343 1.00 54.84 91 MET A C 1
ATOM 750 O O . MET A 1 91 ? -12.128 -2.448 32.100 1.00 54.84 91 MET A O 1
ATOM 754 N N . GLU A 1 92 ? -11.726 -0.276 31.692 1.00 63.97 92 GLU A N 1
ATOM 755 C CA . GLU A 1 92 ? -12.196 0.200 32.997 1.00 63.97 92 GLU A CA 1
ATOM 756 C C . GLU A 1 92 ? -13.699 -0.080 33.196 1.00 63.97 92 GLU A C 1
ATOM 758 O O . GLU A 1 92 ? -14.128 -0.553 34.252 1.00 63.97 92 GLU A O 1
ATOM 763 N N . LYS A 1 93 ? -14.505 0.083 32.137 1.00 56.09 93 LYS A N 1
ATOM 764 C CA . LYS A 1 93 ? -15.938 -0.262 32.145 1.00 56.09 93 LYS A CA 1
ATOM 765 C C . LYS A 1 93 ? -16.213 -1.768 32.129 1.00 56.09 93 LYS A C 1
ATOM 767 O O . LYS A 1 93 ? -17.252 -2.181 32.643 1.00 56.09 93 LYS A O 1
ATOM 772 N N . MET A 1 94 ? -15.325 -2.595 31.574 1.00 56.12 94 MET A N 1
ATOM 773 C CA . MET A 1 94 ? -15.486 -4.059 31.548 1.00 56.12 94 MET A CA 1
ATOM 774 C C . MET A 1 94 ? -15.259 -4.691 32.929 1.00 56.12 94 MET A C 1
ATOM 776 O O . MET A 1 94 ? -15.939 -5.662 33.257 1.00 56.12 94 MET A O 1
ATOM 780 N N . LYS A 1 95 ? -14.409 -4.099 33.781 1.00 56.81 95 LYS A N 1
ATOM 781 C CA . LYS A 1 95 ? -14.198 -4.562 35.167 1.00 56.81 95 LYS A CA 1
ATOM 782 C C . LYS A 1 95 ? -15.449 -4.405 36.047 1.00 56.81 95 LYS A C 1
ATOM 784 O O . LYS A 1 95 ? -15.677 -5.218 36.935 1.00 56.81 95 LYS A O 1
ATOM 789 N N . ASN A 1 96 ? -16.288 -3.406 35.765 1.00 53.94 96 ASN A N 1
ATOM 790 C CA . ASN A 1 96 ? -17.478 -3.079 36.562 1.00 53.94 96 ASN A CA 1
ATOM 791 C C . ASN A 1 96 ? -18.794 -3.688 36.031 1.00 53.94 96 ASN A C 1
ATOM 793 O O . ASN A 1 96 ? -19.843 -3.535 36.653 1.00 53.94 96 ASN A O 1
ATOM 797 N N . LYS A 1 97 ? -18.776 -4.355 34.866 1.00 52.84 97 LYS A N 1
ATOM 798 C CA . LYS A 1 97 ? -19.995 -4.747 34.130 1.00 52.84 97 LYS A CA 1
ATOM 799 C C . LYS A 1 97 ? -20.498 -6.168 34.402 1.00 52.84 97 LYS A C 1
ATOM 801 O O . LYS A 1 97 ? -21.644 -6.457 34.074 1.00 52.84 97 LYS A O 1
ATOM 806 N N . TYR A 1 98 ? -19.712 -7.042 35.032 1.00 51.81 98 TYR A N 1
ATOM 807 C CA . TYR A 1 98 ? -20.144 -8.425 35.299 1.00 51.81 98 TYR A CA 1
ATOM 808 C C . TYR A 1 98 ? -21.189 -8.547 36.435 1.00 51.81 98 TYR A C 1
ATOM 810 O O . TYR A 1 98 ? -21.662 -9.640 36.716 1.00 51.81 98 TYR A O 1
ATOM 818 N N . ILE A 1 99 ? -21.573 -7.435 37.082 1.00 52.88 99 ILE A N 1
ATOM 819 C CA . ILE A 1 99 ? -22.433 -7.418 38.283 1.00 52.88 99 ILE A CA 1
ATOM 820 C C . ILE A 1 99 ? -23.804 -6.730 38.041 1.00 52.88 99 ILE A C 1
ATOM 822 O O . ILE A 1 99 ? -24.698 -6.846 38.873 1.00 52.88 99 ILE A O 1
ATOM 826 N N . ILE A 1 100 ? -24.032 -6.029 36.917 1.00 58.47 100 ILE A N 1
ATOM 827 C CA . ILE A 1 100 ? -25.145 -5.051 36.795 1.00 58.47 100 ILE A CA 1
ATOM 828 C C . ILE A 1 100 ? -26.168 -5.454 35.703 1.00 58.47 100 ILE A C 1
ATOM 830 O O . ILE A 1 100 ? -25.757 -5.799 34.592 1.00 58.47 100 ILE A O 1
ATOM 834 N N . PRO A 1 101 ? -27.495 -5.386 35.970 1.00 58.00 101 PRO A N 1
ATOM 835 C CA . PRO A 1 101 ? -28.549 -5.852 35.063 1.00 58.00 101 PRO A CA 1
ATOM 836 C C . PRO A 1 101 ? -28.644 -5.035 33.760 1.00 58.00 101 PRO A C 1
ATOM 838 O O . PRO A 1 101 ? -28.253 -3.868 33.684 1.00 58.00 101 PRO A O 1
ATOM 841 N N . ILE A 1 102 ? -29.178 -5.672 32.713 1.00 65.81 102 ILE A N 1
ATOM 842 C CA . ILE A 1 102 ? -29.198 -5.212 31.314 1.00 65.81 102 ILE A CA 1
ATOM 843 C C . ILE A 1 102 ? -30.145 -4.005 31.143 1.00 65.81 102 ILE A C 1
ATOM 845 O O . ILE A 1 102 ? -31.311 -4.143 30.791 1.00 65.81 102 ILE A O 1
ATOM 849 N N . ASN A 1 103 ? -29.633 -2.802 31.402 1.00 64.31 103 ASN A N 1
ATOM 850 C CA . ASN A 1 103 ? -30.338 -1.523 31.254 1.00 64.31 103 ASN A CA 1
ATOM 851 C C . ASN A 1 103 ? -30.241 -1.014 29.786 1.00 64.31 103 ASN A C 1
ATOM 853 O O . ASN A 1 103 ? -29.160 -1.137 29.195 1.00 64.31 103 ASN A O 1
ATOM 857 N N . PRO A 1 104 ? -31.289 -0.426 29.161 1.00 72.62 104 PRO A N 1
ATOM 858 C CA . PRO A 1 104 ? -31.243 0.128 27.793 1.00 72.62 104 PRO A CA 1
ATOM 859 C C . PRO A 1 104 ? -30.041 1.042 27.498 1.00 72.62 104 PRO A C 1
ATOM 861 O O . PRO A 1 104 ? -29.489 0.999 26.394 1.00 72.62 104 PRO A O 1
ATOM 864 N N . THR A 1 105 ? -29.559 1.794 28.489 1.00 68.12 105 THR A N 1
ATOM 865 C CA . THR A 1 105 ? -28.360 2.643 28.382 1.00 68.12 105 THR A CA 1
ATOM 866 C C . THR A 1 105 ? -27.082 1.831 28.121 1.00 68.12 105 THR A C 1
ATOM 868 O O . THR A 1 105 ? -26.224 2.246 27.341 1.00 68.12 105 THR A O 1
ATOM 871 N N . LEU A 1 106 ? -26.953 0.629 28.698 1.00 65.94 106 LEU A N 1
ATOM 872 C CA . LEU A 1 106 ? -25.810 -0.265 28.467 1.00 65.94 106 LEU A CA 1
ATOM 873 C C . LEU A 1 106 ? -25.854 -0.904 27.075 1.00 65.94 106 LEU A C 1
ATOM 875 O O . LEU A 1 106 ? -24.803 -1.076 26.452 1.00 65.94 106 LEU A O 1
ATOM 879 N N . THR A 1 107 ? -27.045 -1.221 26.565 1.00 67.19 107 THR A N 1
ATOM 880 C CA . THR A 1 107 ? -27.222 -1.725 25.194 1.00 67.19 107 THR A CA 1
ATOM 881 C C . THR A 1 107 ? -26.856 -0.656 24.163 1.00 67.19 107 THR A C 1
ATOM 883 O O . THR A 1 107 ? -26.210 -0.971 23.160 1.00 67.19 107 THR A O 1
ATOM 886 N N . LEU A 1 108 ? -27.189 0.612 24.428 1.00 69.50 108 LEU A N 1
ATOM 887 C CA . LEU A 1 108 ? -26.783 1.747 23.594 1.00 69.50 108 LEU A CA 1
ATOM 888 C C . LEU A 1 108 ? -25.255 1.920 23.573 1.00 69.50 108 LEU A C 1
ATOM 890 O O . LEU A 1 108 ? -24.670 2.009 22.496 1.00 69.50 108 LEU A O 1
ATOM 894 N N . ILE A 1 109 ? -24.593 1.863 24.733 1.00 71.31 109 ILE A N 1
ATOM 895 C CA . ILE A 1 109 ? -23.125 1.965 24.827 1.00 71.31 109 ILE A CA 1
ATOM 896 C C . ILE A 1 109 ? -22.431 0.821 24.070 1.00 71.31 109 ILE A C 1
ATOM 898 O O . ILE A 1 109 ? -21.454 1.054 23.363 1.00 71.31 109 ILE A O 1
ATOM 902 N N . VAL A 1 110 ? -22.942 -0.413 24.163 1.00 68.62 110 VAL A N 1
ATOM 903 C CA . VAL A 1 110 ? -22.385 -1.561 23.420 1.00 68.62 110 VAL A CA 1
ATOM 904 C C . VAL A 1 110 ? -22.588 -1.405 21.910 1.00 68.62 110 VAL A C 1
ATOM 906 O O . VAL A 1 110 ? -21.706 -1.773 21.135 1.00 68.62 110 VAL A O 1
ATOM 909 N N . ARG A 1 111 ? -23.721 -0.849 21.466 1.00 68.12 111 ARG A N 1
ATOM 910 C CA . ARG A 1 111 ? -23.962 -0.562 20.042 1.00 68.12 111 ARG A CA 1
ATOM 911 C C . ARG A 1 111 ? -23.021 0.516 19.513 1.00 68.12 111 ARG A C 1
ATOM 913 O O . ARG A 1 111 ? -22.407 0.298 18.474 1.00 68.12 111 ARG A O 1
ATOM 920 N N . ILE A 1 112 ? -22.857 1.616 20.248 1.00 74.44 112 ILE A N 1
ATOM 921 C CA . ILE A 1 112 ? -21.918 2.689 19.894 1.00 74.44 112 ILE A CA 1
ATOM 922 C C . ILE A 1 112 ? -20.492 2.134 19.852 1.00 74.44 112 ILE A C 1
ATOM 924 O O . ILE A 1 112 ? -19.824 2.286 18.840 1.00 74.44 112 ILE A O 1
ATOM 928 N N . SER A 1 113 ? -20.070 1.371 20.865 1.00 70.44 113 SER A N 1
ATOM 929 C CA . SER A 1 113 ? -18.750 0.725 20.895 1.00 70.44 113 SER A CA 1
ATOM 930 C C . SER A 1 113 ? -18.507 -0.202 19.694 1.00 70.44 113 SER A C 1
ATOM 932 O O . SER A 1 113 ? -17.422 -0.184 19.114 1.00 70.44 113 SER A O 1
ATOM 934 N N . ARG A 1 114 ? -19.517 -0.963 19.244 1.00 67.56 114 ARG A N 1
ATOM 935 C CA . ARG A 1 114 ? -19.410 -1.801 18.033 1.00 67.56 114 ARG A CA 1
ATOM 936 C C . ARG A 1 114 ? -19.276 -0.981 16.750 1.00 67.56 114 ARG A C 1
ATOM 938 O O . ARG A 1 114 ? -18.541 -1.392 15.857 1.00 67.56 114 ARG A O 1
ATOM 945 N N . ILE A 1 115 ? -19.979 0.145 16.648 1.00 76.25 115 ILE A N 1
ATOM 946 C CA . ILE A 1 115 ? -19.904 1.043 15.486 1.00 76.25 115 ILE A CA 1
ATOM 947 C C . ILE A 1 115 ? -18.555 1.764 15.467 1.00 76.25 115 ILE A C 1
ATOM 949 O O . ILE A 1 115 ? -17.879 1.750 14.441 1.00 76.25 115 ILE A O 1
ATOM 953 N N . THR A 1 116 ? -18.113 2.299 16.607 1.00 75.44 116 THR A N 1
ATOM 954 C CA . THR A 1 116 ? -16.796 2.926 16.760 1.00 75.44 116 THR A CA 1
ATOM 955 C C . THR A 1 116 ? -15.678 1.945 16.422 1.00 75.44 116 THR A C 1
ATOM 957 O O . THR A 1 116 ? -14.752 2.320 15.715 1.00 75.44 116 THR A O 1
ATOM 960 N N . ARG A 1 117 ? -15.790 0.668 16.818 1.00 73.25 117 ARG A N 1
ATOM 961 C CA . ARG A 1 117 ? -14.816 -0.368 16.438 1.00 73.25 117 ARG A CA 1
ATOM 962 C C . ARG A 1 117 ? -14.753 -0.594 14.925 1.00 73.25 117 ARG A C 1
ATOM 964 O O . ARG A 1 117 ? -13.668 -0.742 14.384 1.00 73.25 117 ARG A O 1
ATOM 971 N N . ARG A 1 118 ? -15.895 -0.604 14.229 1.00 70.00 118 ARG A N 1
ATOM 972 C CA . ARG A 1 118 ? -15.935 -0.752 12.760 1.00 70.00 118 ARG A CA 1
ATOM 973 C C . ARG A 1 118 ? -15.341 0.460 12.043 1.00 70.00 118 ARG A C 1
ATOM 975 O O . ARG A 1 118 ? -14.614 0.288 11.072 1.00 70.00 118 ARG A O 1
ATOM 982 N N . PHE A 1 119 ? -15.628 1.664 12.537 1.00 74.19 119 PHE A N 1
ATOM 983 C CA . PHE A 1 119 ? -15.030 2.895 12.020 1.00 74.19 119 PHE A CA 1
ATOM 984 C C . PHE A 1 119 ? -13.516 2.927 12.256 1.00 74.19 119 PHE A C 1
ATOM 986 O O . PHE A 1 119 ? -12.764 3.294 11.358 1.00 74.19 119 PHE A O 1
ATOM 993 N N . PHE A 1 120 ? -13.074 2.479 13.435 1.00 74.06 120 PHE A N 1
ATOM 994 C CA . PHE A 1 120 ? -11.660 2.345 13.756 1.00 74.06 120 PHE A CA 1
ATOM 995 C C . PHE A 1 120 ? -10.962 1.407 12.775 1.00 74.06 120 PHE A C 1
ATOM 997 O O . PHE A 1 120 ? -10.025 1.851 12.130 1.00 74.06 120 PHE A O 1
ATOM 1004 N N . ILE A 1 121 ? -11.472 0.185 12.572 1.00 73.75 121 ILE A N 1
ATOM 1005 C CA . ILE A 1 121 ? -10.908 -0.771 11.604 1.00 73.75 121 ILE A CA 1
ATOM 1006 C C . ILE A 1 121 ? -10.773 -0.120 10.222 1.00 73.75 121 ILE A C 1
ATOM 1008 O O . ILE A 1 121 ? -9.683 -0.103 9.663 1.00 73.75 121 ILE A O 1
ATOM 1012 N N . PHE A 1 122 ? -11.835 0.502 9.700 1.00 73.81 122 PHE A N 1
ATOM 1013 C CA . PHE A 1 122 ? -11.787 1.166 8.392 1.00 73.81 122 PHE A CA 1
ATOM 1014 C C . PHE A 1 122 ? -10.720 2.275 8.318 1.00 73.81 122 PHE A C 1
ATOM 1016 O O . PHE A 1 122 ? -9.997 2.378 7.328 1.00 73.81 122 PHE A O 1
ATOM 1023 N N . SER A 1 123 ? -10.575 3.073 9.380 1.00 74.56 123 SER A N 1
ATOM 1024 C CA . SER A 1 123 ? -9.526 4.094 9.466 1.00 74.56 123 SER A CA 1
ATOM 1025 C C . SER A 1 123 ? -8.124 3.484 9.575 1.00 74.56 123 SER A C 1
ATOM 1027 O O . SER A 1 123 ? -7.181 4.045 9.016 1.00 74.56 123 SER A O 1
ATOM 1029 N N . SER A 1 124 ? -7.972 2.349 10.262 1.00 77.00 124 SER A N 1
ATOM 1030 C CA . SER A 1 124 ? -6.707 1.619 10.386 1.00 77.00 124 SER A CA 1
ATOM 1031 C C . SER A 1 124 ? -6.203 1.170 9.021 1.00 77.00 124 SER A C 1
ATOM 1033 O O . SER A 1 124 ? -5.039 1.399 8.711 1.00 77.00 124 SER A O 1
ATOM 1035 N N . PHE A 1 125 ? -7.075 0.616 8.171 1.00 81.38 125 PHE A N 1
ATOM 1036 C CA . PHE A 1 125 ? -6.712 0.199 6.809 1.00 81.38 125 PHE A CA 1
ATOM 1037 C C . PHE A 1 125 ? -6.084 1.337 5.995 1.00 81.38 125 PHE A C 1
ATOM 1039 O O . PHE A 1 125 ? -5.111 1.117 5.284 1.00 81.38 125 PHE A O 1
ATOM 1046 N N . PHE A 1 126 ? -6.591 2.563 6.137 1.00 81.75 126 PHE A N 1
ATOM 1047 C CA . PHE A 1 126 ? -6.060 3.726 5.423 1.00 81.75 126 PHE A CA 1
ATOM 1048 C C . PHE A 1 126 ? -4.674 4.157 5.935 1.00 81.75 126 PHE A C 1
ATOM 1050 O O . PHE A 1 126 ? -3.784 4.503 5.152 1.00 81.75 126 PHE A O 1
ATOM 1057 N N . ILE A 1 127 ? -4.478 4.110 7.255 1.00 85.19 127 ILE A N 1
ATOM 1058 C CA . ILE A 1 127 ? -3.197 4.431 7.898 1.00 85.19 127 ILE A CA 1
ATOM 1059 C C . ILE A 1 127 ? -2.146 3.388 7.515 1.00 85.19 127 ILE A C 1
ATOM 1061 O O . ILE A 1 127 ? -1.065 3.746 7.051 1.00 85.19 127 ILE A O 1
ATOM 1065 N N . PHE A 1 128 ? -2.478 2.104 7.654 1.00 86.75 128 PHE A N 1
ATOM 1066 C CA . PHE A 1 128 ? -1.578 1.007 7.315 1.00 86.75 128 PHE A CA 1
ATOM 1067 C C . PHE A 1 128 ? -1.251 0.981 5.820 1.00 86.75 128 PHE A C 1
ATOM 1069 O O . PHE A 1 128 ? -0.078 0.859 5.485 1.00 86.75 128 PHE A O 1
ATOM 1076 N N . ALA A 1 129 ? -2.218 1.249 4.934 1.00 86.44 129 ALA A N 1
ATOM 1077 C CA . ALA A 1 129 ? -1.963 1.343 3.494 1.00 86.44 129 ALA A CA 1
ATOM 1078 C C . ALA A 1 129 ? -0.954 2.443 3.144 1.00 86.44 129 ALA A C 1
ATOM 1080 O O . ALA A 1 129 ? -0.088 2.257 2.294 1.00 86.44 129 ALA A O 1
ATOM 1081 N N . THR A 1 130 ? -1.031 3.587 3.825 1.00 83.81 130 THR A N 1
ATOM 1082 C CA . THR A 1 130 ? -0.077 4.682 3.607 1.00 83.81 130 THR A CA 1
ATOM 1083 C C . THR A 1 130 ? 1.317 4.320 4.129 1.00 83.81 130 THR A C 1
ATOM 1085 O O . THR A 1 130 ? 2.316 4.626 3.483 1.00 83.81 130 THR A O 1
ATOM 1088 N N . LEU A 1 131 ? 1.394 3.632 5.272 1.00 85.06 131 LEU A N 1
ATOM 1089 C CA . LEU A 1 131 ? 2.657 3.165 5.855 1.00 85.06 131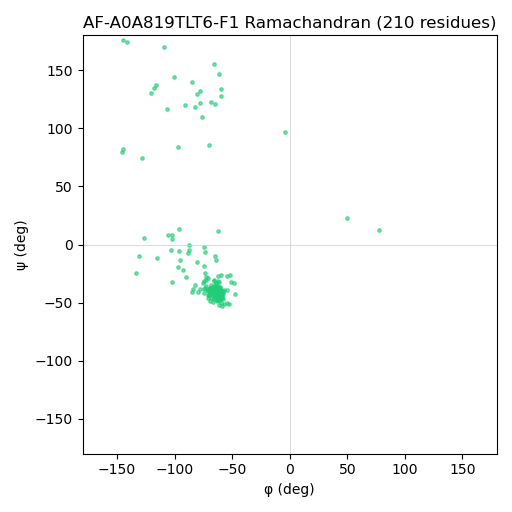 LEU A CA 1
ATOM 1090 C C . LEU A 1 131 ? 3.318 2.042 5.039 1.00 85.06 131 LEU A C 1
ATOM 1092 O O . LEU A 1 131 ? 4.538 2.027 4.926 1.00 85.06 131 LEU A O 1
ATOM 1096 N N . GLU A 1 132 ? 2.553 1.120 4.455 1.00 86.19 132 GLU A N 1
ATOM 1097 C CA . GLU A 1 132 ? 3.089 0.025 3.632 1.00 86.19 132 GLU A CA 1
ATOM 1098 C C . GLU A 1 132 ? 3.663 0.505 2.299 1.00 86.19 132 GLU A C 1
ATOM 1100 O O . GLU A 1 132 ? 4.716 0.023 1.884 1.00 86.19 132 GLU A O 1
ATOM 1105 N N . VAL A 1 133 ? 3.031 1.495 1.660 1.00 85.81 133 VAL A N 1
ATOM 1106 C CA . VAL A 1 133 ? 3.611 2.158 0.478 1.00 85.81 133 VAL A CA 1
ATOM 1107 C C . VAL A 1 133 ? 4.944 2.819 0.837 1.00 85.81 133 VAL A C 1
ATOM 1109 O O . VAL A 1 133 ? 5.890 2.781 0.052 1.00 85.81 133 VAL A O 1
ATOM 1112 N N . GLU A 1 134 ? 5.058 3.382 2.042 1.00 82.81 134 GLU A N 1
ATOM 1113 C CA . GLU A 1 134 ? 6.298 3.999 2.517 1.00 82.81 134 GLU A CA 1
ATOM 1114 C C . GLU A 1 134 ? 7.401 2.971 2.805 1.00 82.81 134 GLU A C 1
ATOM 1116 O O . GLU A 1 134 ? 8.565 3.179 2.454 1.00 82.81 134 GLU A O 1
ATOM 1121 N N . LEU A 1 135 ? 7.045 1.861 3.457 1.00 78.50 135 LEU A N 1
ATOM 1122 C CA . LEU A 1 135 ? 8.007 0.853 3.904 1.00 78.50 135 LEU A CA 1
ATOM 1123 C C . LEU A 1 135 ? 8.448 -0.076 2.766 1.00 78.50 135 LEU A C 1
ATOM 1125 O O . LEU A 1 135 ? 9.632 -0.401 2.664 1.00 78.50 135 LEU A O 1
ATOM 1129 N N . PHE A 1 136 ? 7.502 -0.487 1.917 1.00 84.50 136 PHE A N 1
ATOM 1130 C CA . PHE A 1 136 ? 7.671 -1.551 0.925 1.00 84.50 136 PHE A CA 1
ATOM 1131 C C . PHE A 1 136 ? 7.309 -1.128 -0.504 1.00 84.50 136 PHE A C 1
ATOM 1133 O O . PHE A 1 136 ? 7.362 -1.953 -1.411 1.00 84.50 136 PHE A O 1
ATOM 1140 N N . GLY A 1 137 ? 6.990 0.142 -0.768 1.00 77.38 137 GLY A N 1
ATOM 1141 C CA . GLY A 1 137 ? 6.573 0.580 -2.108 1.00 77.38 137 GLY A CA 1
ATOM 1142 C C . GLY A 1 137 ? 7.631 0.463 -3.206 1.00 77.38 137 GLY A C 1
ATOM 1143 O O . GLY A 1 137 ? 7.305 0.599 -4.380 1.00 77.38 137 GLY A O 1
ATOM 1144 N N . ARG A 1 138 ? 8.888 0.181 -2.842 1.00 74.00 138 ARG A N 1
ATOM 1145 C CA . ARG A 1 138 ? 10.003 -0.067 -3.774 1.00 74.00 138 ARG A CA 1
ATOM 1146 C C . ARG A 1 138 ? 10.352 -1.545 -3.947 1.00 74.00 138 ARG A C 1
ATOM 1148 O O . ARG A 1 138 ? 11.358 -1.851 -4.578 1.00 74.00 138 ARG A O 1
ATOM 1155 N N . LEU A 1 139 ? 9.583 -2.445 -3.341 1.00 73.12 139 LEU A N 1
ATOM 1156 C CA . LEU A 1 139 ? 9.828 -3.877 -3.440 1.00 73.12 139 LEU A CA 1
ATOM 1157 C C . LEU A 1 139 ? 9.346 -4.352 -4.818 1.00 73.12 139 LEU A C 1
ATOM 1159 O O . LEU A 1 139 ? 8.147 -4.345 -5.099 1.00 73.12 139 LEU A O 1
ATOM 1163 N N . GLU A 1 140 ? 10.292 -4.710 -5.685 1.00 70.38 140 GLU A N 1
ATOM 1164 C CA . GLU A 1 140 ? 10.035 -5.245 -7.024 1.00 70.38 140 GLU A CA 1
ATOM 1165 C C . GLU A 1 140 ? 10.552 -6.682 -7.121 1.00 70.38 140 GLU A C 1
ATOM 1167 O O . GLU A 1 140 ? 11.641 -7.006 -6.648 1.00 70.38 140 GLU A O 1
ATOM 1172 N N . CYS A 1 141 ? 9.756 -7.545 -7.746 1.00 68.19 141 CYS A N 1
ATOM 1173 C CA . CYS A 1 141 ? 10.091 -8.943 -7.985 1.00 68.19 141 CYS A CA 1
ATOM 1174 C C . CYS A 1 141 ? 10.424 -9.115 -9.471 1.00 68.19 141 CYS A C 1
ATOM 1176 O O . CYS A 1 141 ? 9.564 -8.889 -10.321 1.00 68.19 141 CYS A O 1
ATOM 1178 N N . ASN A 1 142 ? 11.666 -9.499 -9.775 1.00 63.28 142 ASN A N 1
ATOM 1179 C CA . ASN A 1 142 ? 12.169 -9.714 -11.138 1.00 63.28 142 ASN A CA 1
ATOM 1180 C C . ASN A 1 142 ? 12.396 -11.212 -11.411 1.00 63.28 142 ASN A C 1
ATOM 1182 O O . ASN A 1 142 ? 12.382 -12.019 -10.489 1.00 63.28 142 ASN A O 1
ATOM 1186 N N . GLU A 1 143 ? 12.655 -11.598 -12.664 1.00 59.75 143 GLU A N 1
ATOM 1187 C CA . GLU A 1 143 ? 12.865 -13.007 -13.060 1.00 59.75 143 GLU A CA 1
ATOM 1188 C C . GLU A 1 143 ? 14.054 -13.689 -12.345 1.00 59.75 143 GLU A C 1
ATOM 1190 O O . GLU A 1 143 ? 14.028 -14.894 -12.114 1.00 59.75 143 GLU A O 1
ATOM 1195 N N . GLU A 1 144 ? 15.061 -12.923 -11.912 1.00 54.56 144 GLU A N 1
ATOM 1196 C CA . GLU A 1 144 ? 16.191 -13.408 -11.094 1.00 54.56 144 GLU A CA 1
ATOM 1197 C C . GLU A 1 144 ? 15.835 -13.529 -9.594 1.00 54.56 144 GLU A C 1
ATOM 1199 O O . GLU A 1 144 ? 16.524 -14.178 -8.807 1.00 54.56 144 GLU A O 1
ATOM 1204 N N . GLN A 1 145 ? 14.728 -12.910 -9.189 1.00 57.25 145 GLN A N 1
ATOM 1205 C CA . GLN A 1 145 ? 14.309 -12.658 -7.817 1.00 57.25 145 GLN A CA 1
ATOM 1206 C C . GLN A 1 145 ? 12.870 -13.161 -7.628 1.00 57.25 145 GLN A C 1
ATOM 1208 O O . GLN A 1 145 ? 11.918 -12.389 -7.553 1.00 57.25 145 GLN A O 1
ATOM 1213 N N . LEU A 1 146 ? 12.719 -14.487 -7.544 1.00 58.88 146 LEU A N 1
ATOM 1214 C CA . LEU A 1 146 ? 11.408 -15.134 -7.450 1.00 58.88 146 LEU A CA 1
ATOM 1215 C C . LEU A 1 146 ? 10.691 -14.764 -6.134 1.00 58.88 146 LEU A C 1
ATOM 1217 O O . LEU A 1 146 ? 11.210 -15.044 -5.052 1.00 58.88 146 LEU A O 1
ATOM 1221 N N . CYS A 1 147 ? 9.506 -14.159 -6.232 1.00 69.25 147 CYS A N 1
ATOM 1222 C CA . CYS A 1 147 ? 8.601 -13.911 -5.104 1.00 69.25 147 CYS A CA 1
ATOM 1223 C C . CYS A 1 147 ? 7.487 -14.959 -5.082 1.00 69.25 147 CYS A C 1
ATOM 1225 O O . CYS A 1 147 ? 7.027 -15.405 -6.134 1.00 69.25 147 CYS A O 1
ATOM 1227 N N . SER A 1 148 ? 7.062 -15.371 -3.885 1.00 66.75 148 SER A N 1
ATOM 1228 C CA . SER A 1 148 ? 6.052 -16.431 -3.735 1.00 66.75 148 SER A CA 1
ATOM 1229 C C . SER A 1 148 ? 4.620 -15.893 -3.701 1.00 66.75 148 SER A C 1
ATOM 1231 O O . SER A 1 148 ? 3.684 -16.612 -4.053 1.00 66.75 148 SER A O 1
ATOM 1233 N N . ALA A 1 149 ? 4.423 -14.655 -3.248 1.00 70.75 149 ALA A N 1
ATOM 1234 C CA . ALA A 1 149 ? 3.105 -14.062 -3.040 1.00 70.75 149 ALA A CA 1
ATOM 1235 C C . ALA A 1 149 ? 2.949 -12.643 -3.598 1.00 70.75 149 ALA A C 1
ATOM 1237 O O . ALA A 1 149 ? 1.813 -12.253 -3.884 1.00 70.75 149 ALA A O 1
ATOM 1238 N N . ILE A 1 150 ? 4.043 -11.888 -3.753 1.00 78.69 150 ILE A N 1
ATOM 1239 C CA . ILE A 1 150 ? 4.011 -10.560 -4.381 1.00 78.69 150 ILE A CA 1
ATOM 1240 C C . ILE A 1 150 ? 3.921 -10.704 -5.907 1.00 78.69 150 ILE A C 1
ATOM 1242 O O . ILE A 1 150 ? 4.782 -11.315 -6.534 1.00 78.69 150 ILE A O 1
ATOM 1246 N N . ASP A 1 151 ? 2.875 -10.123 -6.497 1.00 73.00 151 ASP A N 1
ATOM 1247 C CA . ASP A 1 151 ? 2.587 -10.156 -7.939 1.00 73.00 151 ASP A CA 1
ATOM 1248 C C . ASP A 1 151 ? 1.959 -8.816 -8.386 1.00 73.00 151 ASP A C 1
ATOM 1250 O O . ASP A 1 151 ? 1.650 -7.938 -7.571 1.00 73.00 151 ASP A O 1
ATOM 1254 N N . LYS A 1 152 ? 1.702 -8.637 -9.685 1.00 76.62 152 LYS A N 1
ATOM 1255 C CA . LYS A 1 152 ? 1.055 -7.447 -10.272 1.00 76.62 152 LYS A CA 1
ATOM 1256 C C . LYS A 1 152 ? -0.26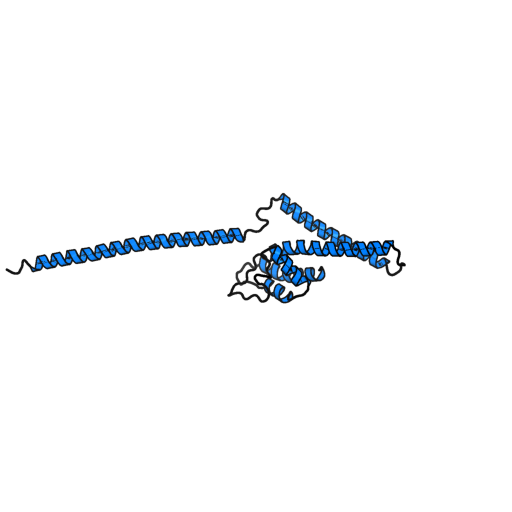9 -7.052 -9.60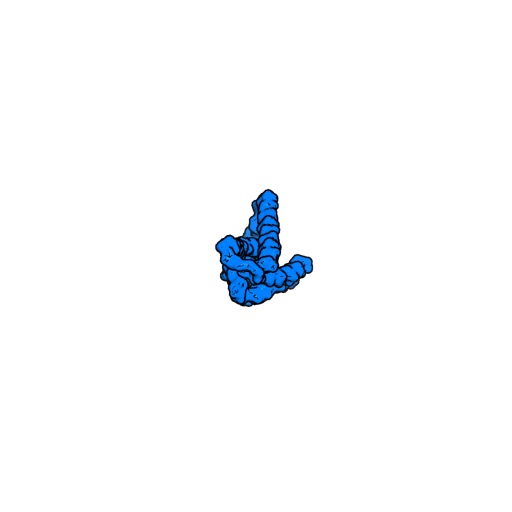4 1.00 76.62 152 LYS A C 1
ATOM 1258 O O . LYS A 1 152 ? -0.636 -5.881 -9.630 1.00 76.62 152 LYS A O 1
ATOM 1263 N N . HIS A 1 153 ? -0.969 -8.016 -9.004 1.00 76.81 153 HIS A N 1
ATOM 1264 C CA . HIS A 1 153 ? -2.264 -7.825 -8.338 1.00 76.81 153 HIS A CA 1
ATOM 1265 C C . HIS A 1 153 ? -2.176 -7.789 -6.806 1.00 76.81 153 HIS A C 1
ATOM 1267 O O . HIS A 1 153 ? -3.189 -7.568 -6.148 1.00 76.81 153 HIS A O 1
ATOM 1273 N N . ALA A 1 154 ? -0.992 -8.019 -6.236 1.00 82.69 154 ALA A N 1
ATOM 1274 C CA . ALA A 1 154 ? -0.747 -8.039 -4.797 1.00 82.69 154 ALA A CA 1
ATOM 1275 C C . ALA A 1 154 ? 0.657 -7.484 -4.523 1.00 82.69 154 ALA A C 1
ATOM 1277 O O . ALA A 1 154 ? 1.618 -8.232 -4.369 1.00 82.69 154 ALA A O 1
ATOM 1278 N N . ASN A 1 155 ? 0.779 -6.157 -4.530 1.00 84.19 155 ASN A N 1
ATOM 1279 C CA . ASN A 1 155 ? 2.033 -5.440 -4.300 1.00 84.19 155 ASN A CA 1
ATOM 1280 C C . ASN A 1 155 ? 1.809 -4.170 -3.469 1.00 84.19 155 ASN A C 1
ATOM 1282 O O . ASN A 1 155 ? 0.671 -3.798 -3.166 1.00 84.19 155 ASN A O 1
ATOM 1286 N N . PHE A 1 156 ? 2.919 -3.518 -3.114 1.00 88.44 156 PHE A N 1
ATOM 1287 C CA . PHE A 1 156 ? 2.946 -2.328 -2.263 1.00 88.44 156 PHE A CA 1
ATOM 1288 C C . PHE A 1 156 ? 3.217 -1.021 -3.028 1.00 88.44 156 PHE A C 1
ATOM 1290 O O . PHE A 1 156 ? 3.401 0.026 -2.416 1.00 88.44 156 PHE A O 1
ATOM 1297 N N . GLN A 1 157 ? 3.238 -1.055 -4.365 1.00 82.38 157 GLN A N 1
ATOM 1298 C CA . GLN A 1 157 ? 3.653 0.090 -5.188 1.00 82.38 157 GLN A CA 1
ATOM 1299 C C . GLN A 1 157 ? 2.597 1.199 -5.240 1.00 82.38 157 GLN A C 1
ATOM 1301 O O . GLN A 1 157 ? 2.916 2.386 -5.234 1.00 82.38 157 GLN A O 1
ATOM 1306 N N . ASN A 1 158 ? 1.322 0.812 -5.303 1.00 81.62 158 ASN A N 1
ATOM 1307 C CA . ASN A 1 158 ? 0.202 1.729 -5.482 1.00 81.62 158 ASN A CA 1
ATOM 1308 C C . ASN A 1 158 ? -0.765 1.615 -4.312 1.00 81.62 158 ASN A C 1
ATOM 1310 O O . ASN A 1 158 ? -1.239 0.520 -4.024 1.00 81.62 158 ASN A O 1
ATOM 1314 N N . PHE A 1 159 ? -1.154 2.748 -3.721 1.00 82.25 159 PHE A N 1
ATOM 1315 C CA . PHE A 1 159 ? -2.082 2.808 -2.583 1.00 82.25 159 PHE A CA 1
ATOM 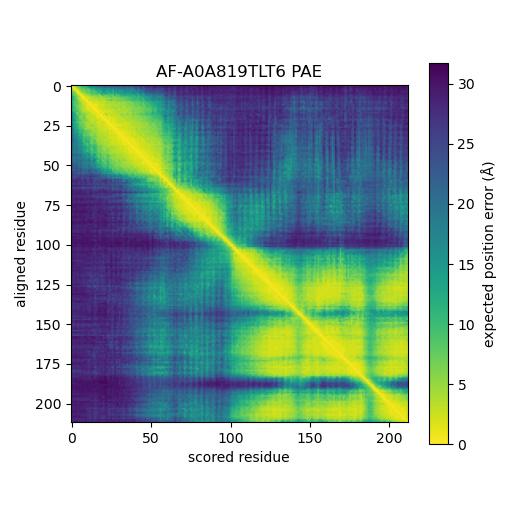1316 C C . PHE A 1 159 ? -3.349 1.947 -2.763 1.00 82.25 159 PHE A C 1
ATOM 1318 O O . PHE A 1 159 ? -3.768 1.248 -1.846 1.00 82.25 159 PHE A O 1
ATOM 1325 N N . GLY A 1 160 ? -3.950 1.957 -3.959 1.00 78.75 160 GLY A N 1
ATOM 1326 C CA . GLY A 1 160 ? -5.149 1.162 -4.244 1.00 78.75 160 GLY A CA 1
ATOM 1327 C C . GLY A 1 160 ? -4.906 -0.351 -4.231 1.00 78.75 160 GLY A C 1
ATOM 1328 O O . GLY A 1 160 ? -5.728 -1.095 -3.705 1.00 78.75 160 GLY A O 1
ATOM 1329 N N . ILE A 1 161 ? -3.768 -0.805 -4.766 1.00 83.50 161 ILE A N 1
ATOM 1330 C CA . ILE A 1 161 ? -3.381 -2.223 -4.736 1.00 83.50 161 ILE A CA 1
ATOM 1331 C C . ILE A 1 161 ? -2.998 -2.612 -3.308 1.00 83.50 161 ILE A C 1
ATOM 1333 O O . ILE A 1 161 ? -3.420 -3.662 -2.844 1.00 83.50 161 ILE A O 1
ATOM 1337 N N . VAL A 1 162 ? -2.312 -1.732 -2.572 1.00 89.06 162 VAL A N 1
ATOM 1338 C CA . VAL A 1 162 ? -1.962 -1.939 -1.158 1.00 89.06 162 VAL A CA 1
ATOM 1339 C C . VAL A 1 162 ? -3.206 -2.157 -0.309 1.00 89.06 162 VAL A C 1
ATOM 1341 O O . VAL A 1 162 ? -3.237 -3.079 0.495 1.00 89.06 162 VAL A O 1
ATOM 1344 N N . LEU A 1 163 ? -4.271 -1.380 -0.522 1.00 84.69 163 LEU A N 1
ATOM 1345 C CA . LEU A 1 163 ? -5.529 -1.572 0.201 1.00 84.69 163 LEU A CA 1
ATOM 1346 C C . LEU A 1 163 ? -6.133 -2.969 -0.042 1.00 84.69 163 LEU A C 1
ATOM 1348 O O . LEU A 1 163 ? -6.638 -3.594 0.891 1.00 84.69 163 LEU A O 1
ATOM 1352 N N . LEU A 1 164 ? -6.061 -3.472 -1.278 1.00 83.25 164 LEU A N 1
ATOM 1353 C CA . LEU A 1 164 ? -6.516 -4.822 -1.631 1.00 83.25 164 LEU A CA 1
ATOM 1354 C C . LEU A 1 164 ? -5.592 -5.905 -1.051 1.00 83.25 164 LEU A C 1
ATOM 1356 O O . LEU A 1 164 ? -6.078 -6.914 -0.537 1.00 83.25 164 LEU A O 1
ATOM 1360 N N . THR A 1 165 ? -4.278 -5.678 -1.066 1.00 87.69 165 THR A N 1
ATOM 1361 C CA . THR A 1 165 ? -3.276 -6.547 -0.433 1.00 87.69 165 THR A CA 1
ATOM 1362 C C . THR A 1 165 ? -3.497 -6.621 1.083 1.00 87.69 165 THR A C 1
ATOM 1364 O O . THR A 1 165 ? -3.524 -7.713 1.644 1.00 87.69 165 THR A O 1
ATOM 1367 N N . LEU A 1 166 ? -3.764 -5.496 1.749 1.00 88.06 166 LEU A N 1
ATOM 1368 C CA . LEU A 1 166 ? -4.100 -5.440 3.175 1.00 88.06 166 LEU A CA 1
ATOM 1369 C C . LEU A 1 166 ? -5.406 -6.150 3.490 1.00 88.06 166 LEU A C 1
ATOM 1371 O O . LEU A 1 166 ? -5.494 -6.839 4.502 1.00 88.06 166 LEU A O 1
ATOM 1375 N N . PHE A 1 167 ? -6.422 -6.008 2.637 1.00 85.31 167 PHE A N 1
ATOM 1376 C CA . PHE A 1 167 ? -7.670 -6.750 2.802 1.00 85.31 167 PHE A CA 1
ATOM 1377 C C . PHE A 1 167 ? -7.408 -8.256 2.767 1.00 85.31 167 PHE A C 1
ATOM 1379 O O . PHE A 1 167 ? -7.857 -8.982 3.654 1.00 85.31 167 PHE A O 1
ATOM 1386 N N . ARG A 1 168 ? -6.598 -8.713 1.809 1.00 83.44 168 ARG A N 1
ATOM 1387 C CA . ARG A 1 168 ? -6.166 -10.110 1.716 1.00 83.44 168 ARG A CA 1
ATOM 1388 C C . ARG A 1 168 ? -5.435 -10.571 2.985 1.00 83.44 168 ARG A C 1
ATOM 1390 O O . ARG A 1 168 ? -5.792 -11.604 3.551 1.00 83.44 168 ARG A O 1
ATOM 1397 N N . ILE A 1 169 ? -4.489 -9.773 3.483 1.00 86.19 169 ILE A N 1
ATOM 1398 C CA . ILE A 1 169 ? -3.742 -10.062 4.718 1.00 86.19 169 ILE A CA 1
ATOM 1399 C C . ILE A 1 169 ? -4.678 -10.127 5.933 1.00 86.19 169 ILE A C 1
ATOM 1401 O O . ILE A 1 169 ? -4.590 -11.067 6.718 1.00 86.19 169 ILE A O 1
ATOM 1405 N N . ALA A 1 170 ? -5.612 -9.183 6.061 1.00 83.12 170 ALA A N 1
ATOM 1406 C CA . ALA A 1 170 ? -6.582 -9.135 7.155 1.00 83.12 170 ALA A CA 1
ATOM 1407 C C . ALA A 1 170 ? -7.562 -10.316 7.139 1.00 83.12 170 ALA A C 1
ATOM 1409 O O . ALA A 1 170 ? -7.990 -10.782 8.191 1.00 83.12 170 ALA A O 1
ATOM 1410 N N . THR A 1 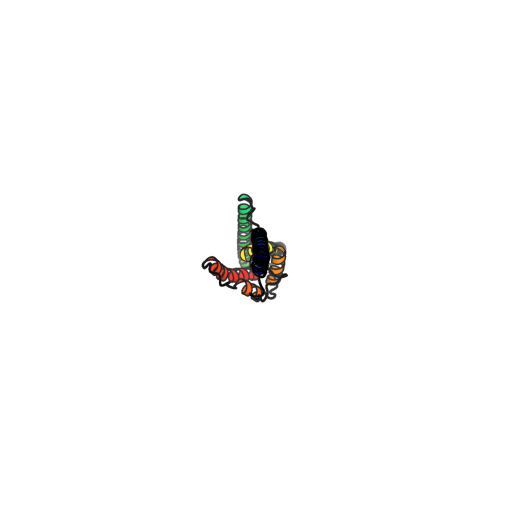171 ? -7.892 -10.844 5.956 1.00 78.94 171 THR A N 1
ATOM 1411 C CA . THR A 1 171 ? -8.672 -12.089 5.839 1.00 78.94 171 THR A CA 1
ATOM 1412 C C . THR A 1 171 ? -7.870 -13.348 6.178 1.00 78.94 171 THR A C 1
ATOM 1414 O O . THR A 1 171 ? -8.442 -14.434 6.249 1.00 78.94 171 THR A O 1
ATOM 1417 N N . GLY A 1 172 ? -6.559 -13.222 6.407 1.00 73.81 172 GLY A N 1
ATOM 1418 C CA . GLY A 1 172 ? -5.674 -14.342 6.709 1.00 73.81 172 GLY A CA 1
ATOM 1419 C C . GLY A 1 172 ? -5.283 -15.172 5.484 1.00 73.81 172 GLY A C 1
ATOM 1420 O O . GLY A 1 172 ? -4.710 -16.250 5.648 1.00 73.81 172 GLY A O 1
ATOM 1421 N N . ASP A 1 173 ? -5.541 -14.690 4.265 1.00 74.19 173 ASP A N 1
ATOM 1422 C CA . ASP A 1 173 ? -5.156 -15.394 3.044 1.00 74.19 173 ASP A CA 1
ATOM 1423 C C . ASP A 1 173 ? -3.691 -15.118 2.687 1.00 74.19 173 ASP A C 1
ATOM 1425 O O . ASP A 1 173 ? -3.294 -13.984 2.423 1.00 74.19 173 ASP A O 1
ATOM 1429 N N . ASN A 1 174 ? -2.881 -16.178 2.673 1.00 69.44 174 ASN A N 1
ATOM 1430 C CA . ASN A 1 174 ? -1.493 -16.189 2.201 1.00 69.44 174 ASN A CA 1
ATOM 1431 C C . ASN A 1 174 ? -0.568 -15.080 2.771 1.00 69.44 174 ASN A C 1
ATOM 1433 O O . ASN A 1 174 ? 0.469 -14.766 2.185 1.00 69.44 174 ASN A O 1
ATOM 1437 N N . TRP A 1 175 ? -0.903 -14.507 3.933 1.00 78.50 175 TRP A N 1
ATOM 1438 C CA . TRP A 1 175 ? -0.176 -13.391 4.559 1.00 78.50 175 TRP A CA 1
ATOM 1439 C C . TRP A 1 175 ? 1.254 -13.750 4.978 1.00 78.50 175 TRP A C 1
ATOM 1441 O O . TRP A 1 175 ? 2.154 -12.921 4.896 1.00 78.50 175 TRP A O 1
ATOM 1451 N N . ASN A 1 176 ? 1.485 -15.000 5.389 1.00 74.38 176 ASN A N 1
ATOM 1452 C CA . ASN A 1 176 ? 2.806 -15.486 5.792 1.00 74.38 176 ASN A CA 1
ATOM 1453 C C . ASN A 1 176 ? 3.800 -15.447 4.619 1.00 74.38 176 ASN A C 1
ATOM 1455 O O . ASN A 1 176 ? 4.965 -15.104 4.793 1.00 74.38 176 ASN A O 1
ATOM 1459 N N . SER A 1 177 ? 3.331 -15.764 3.412 1.00 74.31 177 SER A N 1
ATOM 1460 C CA . SER A 1 177 ? 4.139 -15.716 2.191 1.00 74.31 177 SER A CA 1
ATOM 1461 C C . SER A 1 177 ? 4.453 -14.270 1.791 1.00 74.31 177 SER A C 1
ATOM 1463 O O . SER A 1 177 ? 5.595 -13.974 1.458 1.00 74.31 177 SER A O 1
ATOM 1465 N N . ILE A 1 178 ? 3.483 -13.354 1.925 1.00 81.81 178 ILE A N 1
ATOM 1466 C CA . ILE A 1 178 ? 3.688 -11.913 1.686 1.00 81.81 178 ILE A CA 1
ATOM 1467 C C . ILE A 1 178 ? 4.720 -11.351 2.671 1.00 81.81 178 ILE A C 1
ATOM 1469 O O . ILE A 1 178 ? 5.680 -10.705 2.264 1.00 81.81 178 ILE A O 1
ATOM 1473 N N . MET A 1 179 ? 4.576 -11.655 3.964 1.00 79.75 179 MET A N 1
ATOM 1474 C CA . MET A 1 179 ? 5.529 -11.234 4.991 1.00 79.75 179 MET A CA 1
ATOM 1475 C C . MET A 1 179 ? 6.941 -11.759 4.695 1.00 79.75 179 MET A C 1
ATOM 1477 O O . MET A 1 179 ? 7.900 -10.995 4.773 1.00 79.75 179 MET A O 1
ATOM 1481 N N . LYS A 1 180 ? 7.087 -13.033 4.308 1.00 72.75 180 LYS A N 1
ATOM 1482 C CA . LYS A 1 180 ? 8.389 -13.607 3.925 1.00 72.75 180 LYS A CA 1
ATOM 1483 C C . LYS A 1 180 ? 9.022 -12.887 2.737 1.00 72.75 180 LYS A C 1
ATOM 1485 O O . LYS A 1 180 ? 10.217 -12.610 2.791 1.00 72.75 180 LYS A O 1
ATOM 1490 N N . ASP A 1 181 ? 8.235 -12.536 1.723 1.00 76.44 181 ASP A N 1
ATOM 1491 C CA . ASP A 1 181 ? 8.731 -11.786 0.567 1.00 76.44 181 ASP A CA 1
ATOM 1492 C C . ASP A 1 181 ? 9.220 -10.376 0.974 1.00 76.44 181 ASP A C 1
ATOM 1494 O O . ASP A 1 181 ? 10.223 -9.905 0.444 1.00 76.44 181 ASP A O 1
ATOM 1498 N N . THR A 1 182 ? 8.605 -9.730 1.980 1.00 76.25 182 THR A N 1
ATOM 1499 C CA . THR A 1 182 ? 9.089 -8.432 2.515 1.00 76.25 182 THR A CA 1
ATOM 1500 C C . THR A 1 182 ? 10.347 -8.526 3.386 1.00 76.25 182 THR A C 1
ATOM 1502 O O . THR A 1 182 ? 11.007 -7.515 3.626 1.00 76.25 182 THR A O 1
ATOM 1505 N N . LEU A 1 183 ? 10.672 -9.719 3.896 1.00 69.56 183 LEU A N 1
ATOM 1506 C CA . LEU A 1 183 ? 11.847 -9.969 4.741 1.00 69.56 183 LEU A CA 1
ATOM 1507 C C . LEU A 1 183 ? 13.099 -10.309 3.936 1.00 69.56 183 LEU A C 1
ATOM 1509 O O . LEU A 1 183 ? 14.183 -10.426 4.514 1.00 69.56 183 LEU A O 1
ATOM 1513 N N . ARG A 1 184 ? 12.953 -10.491 2.623 1.00 63.72 184 ARG A N 1
ATOM 1514 C CA . ARG A 1 184 ? 14.053 -10.832 1.735 1.00 63.72 184 ARG A CA 1
ATOM 1515 C C . ARG A 1 184 ? 15.128 -9.742 1.777 1.00 63.72 184 ARG A C 1
ATOM 1517 O O . ARG A 1 184 ? 14.847 -8.558 1.614 1.00 63.72 184 ARG A O 1
ATOM 1524 N N . GLN A 1 185 ? 16.366 -10.164 2.014 1.00 57.31 185 GLN A N 1
ATOM 1525 C CA . GLN A 1 185 ? 17.544 -9.312 1.923 1.00 57.31 185 GLN A CA 1
ATOM 1526 C C . GLN A 1 185 ? 18.095 -9.396 0.504 1.00 57.31 185 GLN A C 1
ATOM 1528 O O . GLN A 1 185 ? 18.479 -10.473 0.057 1.00 57.31 185 GLN A O 1
ATOM 1533 N N . ASP A 1 186 ? 18.144 -8.260 -0.181 1.00 55.94 186 ASP A N 1
ATOM 1534 C CA . ASP A 1 186 ? 18.949 -8.127 -1.390 1.00 55.94 186 ASP A CA 1
ATOM 1535 C C . ASP A 1 186 ? 20.398 -7.887 -0.972 1.00 55.94 186 ASP A C 1
ATOM 1537 O O . ASP A 1 186 ? 20.673 -6.999 -0.162 1.00 55.94 186 ASP A O 1
ATOM 1541 N N . ASP A 1 187 ? 21.326 -8.667 -1.530 1.00 47.84 187 ASP A N 1
ATOM 1542 C CA . ASP A 1 187 ? 22.763 -8.706 -1.195 1.00 47.84 187 ASP A CA 1
ATOM 1543 C C . ASP A 1 187 ? 23.540 -7.390 -1.455 1.00 47.84 187 ASP A C 1
ATOM 1545 O O . ASP A 1 187 ? 24.770 -7.340 -1.386 1.00 47.84 187 ASP A O 1
ATOM 1549 N N . LEU A 1 188 ? 22.861 -6.272 -1.715 1.00 50.22 188 LEU A N 1
ATOM 1550 C CA . LEU A 1 188 ? 23.481 -4.968 -1.941 1.00 50.22 188 LEU A CA 1
ATOM 1551 C C . LEU A 1 188 ? 23.480 -4.120 -0.659 1.00 50.22 188 LEU A C 1
ATOM 1553 O O . LEU A 1 188 ? 22.633 -3.261 -0.423 1.00 50.22 188 LEU A O 1
ATOM 1557 N N . SER A 1 189 ? 24.500 -4.391 0.160 1.00 50.22 189 SER A N 1
ATOM 1558 C CA . SER A 1 189 ? 25.081 -3.580 1.242 1.00 50.22 189 SER A CA 1
ATOM 1559 C C . SER A 1 189 ? 24.506 -2.160 1.447 1.00 50.22 189 SER A C 1
ATOM 1561 O O . SER A 1 189 ? 24.996 -1.180 0.883 1.00 50.22 189 SER A O 1
ATOM 1563 N N . TYR A 1 190 ? 23.566 -2.029 2.391 1.00 49.16 190 TYR A N 1
ATOM 1564 C CA . TYR A 1 190 ? 23.358 -0.808 3.189 1.00 49.16 190 TYR A CA 1
ATOM 1565 C C . TYR A 1 190 ? 22.935 -1.196 4.617 1.00 49.16 190 TYR A C 1
ATOM 1567 O O . TYR A 1 190 ? 21.760 -1.262 4.978 1.00 49.16 190 TYR A O 1
ATOM 1575 N N . THR A 1 191 ? 23.926 -1.524 5.439 1.00 57.44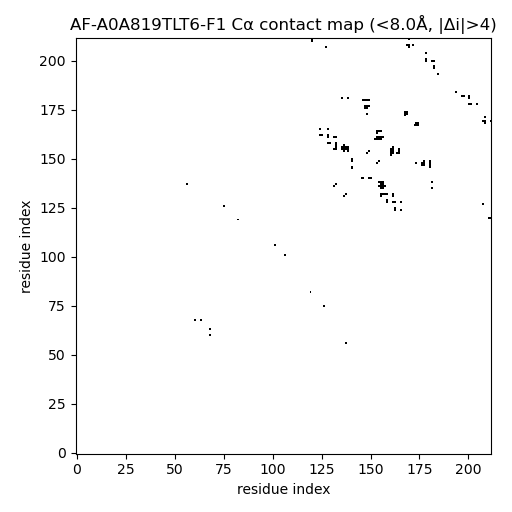 191 THR A N 1
ATOM 1576 C CA . THR A 1 191 ? 23.831 -2.430 6.598 1.00 57.44 191 THR A CA 1
ATOM 1577 C C . THR A 1 191 ? 22.921 -2.003 7.758 1.00 57.44 191 THR A C 1
ATOM 1579 O O . THR A 1 191 ? 22.546 -2.855 8.555 1.00 57.44 191 THR A O 1
ATOM 1582 N N . ASN A 1 192 ? 22.463 -0.747 7.835 1.00 57.06 192 ASN A N 1
ATOM 1583 C CA . ASN A 1 192 ? 21.634 -0.286 8.963 1.00 57.06 192 ASN A CA 1
ATOM 1584 C C . ASN A 1 192 ? 20.127 -0.179 8.665 1.00 57.06 192 ASN A C 1
ATOM 1586 O O . ASN A 1 192 ? 19.314 -0.410 9.558 1.00 57.06 192 ASN A O 1
ATOM 1590 N N . LYS A 1 193 ? 19.717 0.142 7.427 1.00 57.56 193 LYS A N 1
ATOM 1591 C CA . LYS A 1 193 ? 18.286 0.307 7.090 1.00 57.56 193 LYS A CA 1
ATOM 1592 C C . LYS A 1 193 ? 17.581 -1.042 6.927 1.00 57.56 193 LYS A C 1
ATOM 1594 O O . LYS A 1 193 ? 16.451 -1.200 7.376 1.00 57.56 193 LYS A O 1
ATOM 1599 N N . TYR A 1 194 ? 18.263 -2.022 6.338 1.00 61.41 194 TYR A N 1
ATOM 1600 C CA . TYR A 1 194 ? 17.686 -3.346 6.100 1.00 61.41 194 TYR A CA 1
ATOM 1601 C C . TYR A 1 194 ? 17.555 -4.168 7.384 1.00 61.41 194 TYR A C 1
ATOM 1603 O O . TYR A 1 194 ? 16.520 -4.786 7.589 1.00 61.41 194 TYR A O 1
ATOM 1611 N N . HIS A 1 195 ? 18.516 -4.080 8.310 1.00 61.12 195 HIS A N 1
ATOM 1612 C CA . HIS A 1 195 ? 18.410 -4.737 9.619 1.00 61.12 195 HIS A CA 1
ATOM 1613 C C . HIS A 1 195 ? 17.203 -4.229 10.432 1.00 61.12 195 HIS A C 1
ATOM 1615 O O . HIS A 1 195 ? 16.517 -4.998 11.102 1.00 61.12 195 HIS A O 1
ATOM 1621 N N . PHE A 1 196 ? 16.905 -2.928 10.339 1.00 67.06 196 PHE A N 1
ATOM 1622 C CA . PHE A 1 196 ? 15.720 -2.327 10.952 1.00 67.06 196 PHE A CA 1
ATOM 1623 C C . PHE A 1 196 ? 14.417 -2.857 10.331 1.00 67.06 196 PHE A C 1
ATOM 1625 O O . PHE A 1 196 ? 13.499 -3.223 11.063 1.00 67.06 196 PHE A O 1
ATOM 1632 N N . ILE A 1 197 ? 14.354 -2.971 9.000 1.00 67.44 197 ILE A N 1
ATOM 1633 C CA . ILE A 1 197 ? 13.187 -3.507 8.276 1.00 67.44 197 ILE A CA 1
ATOM 1634 C C . ILE A 1 197 ? 12.956 -4.989 8.605 1.00 67.44 197 ILE A C 1
ATOM 1636 O O . ILE A 1 197 ? 11.816 -5.380 8.847 1.00 67.44 197 ILE A O 1
ATOM 1640 N N . THR A 1 198 ? 14.016 -5.797 8.703 1.00 67.31 198 THR A N 1
ATOM 1641 C CA . THR A 1 198 ? 13.925 -7.221 9.070 1.00 67.31 198 THR A CA 1
ATOM 1642 C C . THR A 1 198 ? 13.326 -7.434 10.466 1.00 67.31 198 THR A C 1
ATOM 1644 O O . THR A 1 198 ? 12.618 -8.413 10.686 1.00 67.31 198 THR A O 1
ATOM 1647 N N . ILE A 1 199 ? 13.563 -6.512 11.406 1.00 69.56 199 ILE A N 1
ATOM 1648 C CA . ILE A 1 199 ? 12.995 -6.576 12.764 1.00 69.56 199 ILE A CA 1
ATOM 1649 C C . ILE A 1 199 ? 11.578 -5.995 12.814 1.00 69.56 199 ILE A C 1
ATOM 1651 O O . ILE A 1 199 ? 10.721 -6.517 13.526 1.00 69.56 199 ILE A O 1
ATOM 1655 N N . ILE A 1 200 ? 11.316 -4.915 12.078 1.00 75.38 20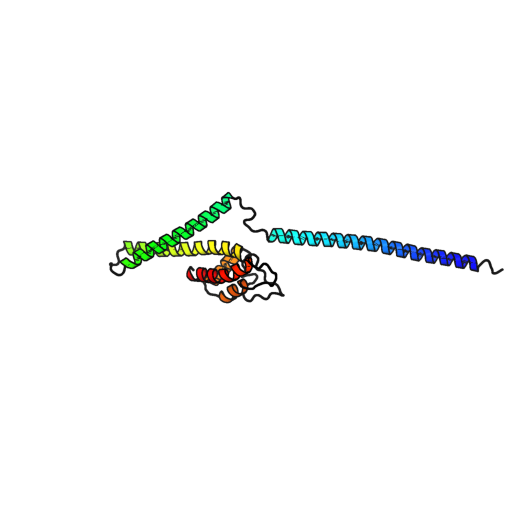0 ILE A N 1
ATOM 1656 C CA . ILE A 1 200 ? 10.037 -4.199 12.158 1.00 75.38 200 ILE A CA 1
ATOM 1657 C C . ILE A 1 200 ? 8.944 -4.838 11.322 1.00 75.38 200 ILE A C 1
ATOM 1659 O O . ILE A 1 200 ? 7.799 -4.830 11.761 1.00 75.38 200 ILE A O 1
ATOM 1663 N N . SER A 1 201 ? 9.272 -5.415 10.166 1.00 77.06 201 SER A N 1
ATOM 1664 C CA . SER A 1 201 ? 8.283 -6.041 9.283 1.00 77.06 201 SER A CA 1
ATOM 1665 C C . SER A 1 201 ? 7.436 -7.109 10.008 1.00 77.06 201 SER A C 1
ATOM 1667 O O . SER A 1 201 ? 6.210 -6.981 10.012 1.00 77.06 201 SER A O 1
ATOM 1669 N N . PRO A 1 202 ? 8.012 -8.084 10.745 1.00 75.50 202 PRO A N 1
ATOM 1670 C CA . PRO A 1 202 ? 7.221 -9.090 11.455 1.00 75.50 202 PRO A CA 1
ATOM 1671 C C . PRO A 1 202 ? 6.349 -8.482 12.557 1.00 75.50 202 PRO A C 1
ATOM 1673 O O . PRO A 1 202 ? 5.192 -8.862 12.717 1.00 75.50 202 PRO A O 1
ATOM 1676 N N . ILE A 1 203 ? 6.887 -7.512 13.305 1.00 78.69 203 ILE A N 1
ATOM 1677 C CA . ILE A 1 203 ? 6.153 -6.821 14.373 1.00 78.69 203 ILE A CA 1
ATOM 1678 C C . ILE A 1 203 ? 4.959 -6.067 13.780 1.00 78.69 203 ILE A C 1
ATOM 1680 O O . ILE A 1 203 ? 3.853 -6.141 14.309 1.00 78.69 203 ILE A O 1
ATOM 1684 N N . TYR A 1 204 ? 5.172 -5.383 12.659 1.00 84.56 204 TYR A N 1
ATOM 1685 C CA . TYR A 1 204 ? 4.149 -4.635 11.947 1.00 84.56 204 TYR A CA 1
ATOM 1686 C C . TYR A 1 204 ? 3.010 -5.539 11.458 1.00 84.56 204 TYR A C 1
ATOM 1688 O O . TYR A 1 204 ? 1.854 -5.277 11.793 1.00 84.56 204 TYR A O 1
ATOM 1696 N N . PHE A 1 205 ? 3.318 -6.628 10.741 1.00 79.38 205 PHE A N 1
ATOM 1697 C CA . PHE A 1 205 ? 2.293 -7.548 10.230 1.00 79.38 205 PHE A CA 1
ATOM 1698 C C . PHE A 1 205 ? 1.510 -8.226 11.358 1.00 79.38 205 PHE A C 1
ATOM 1700 O O . PHE A 1 205 ? 0.288 -8.344 11.273 1.00 79.38 205 PHE A O 1
ATOM 1707 N N . VAL A 1 206 ? 2.181 -8.613 12.448 1.00 78.31 206 VAL A N 1
ATOM 1708 C CA . VAL A 1 206 ? 1.512 -9.198 13.620 1.00 78.31 206 VAL A CA 1
ATOM 1709 C C . VAL A 1 206 ? 0.586 -8.183 14.292 1.00 78.31 206 VAL A C 1
ATOM 1711 O O . VAL A 1 206 ? -0.553 -8.520 14.607 1.00 78.31 206 VAL A O 1
ATOM 1714 N N . ILE A 1 207 ? 1.023 -6.933 14.476 1.00 82.50 207 ILE A N 1
ATOM 1715 C CA . ILE A 1 207 ? 0.174 -5.875 15.045 1.00 82.50 207 ILE A CA 1
ATOM 1716 C C . ILE A 1 207 ? -1.033 -5.601 14.142 1.00 82.50 207 ILE A C 1
ATOM 1718 O O . ILE A 1 207 ? -2.145 -5.475 14.650 1.00 82.50 207 ILE A O 1
ATOM 1722 N N . PHE A 1 208 ? -0.838 -5.531 12.824 1.00 83.31 208 PHE A N 1
ATOM 1723 C CA . PHE A 1 208 ? -1.927 -5.311 11.874 1.00 83.31 208 PHE A CA 1
ATOM 1724 C C . PHE A 1 208 ? -2.983 -6.421 11.954 1.00 83.31 208 PHE A C 1
ATOM 1726 O O . PHE A 1 208 ? -4.161 -6.123 12.138 1.00 83.31 208 PHE A O 1
ATOM 1733 N N . ILE A 1 209 ? -2.563 -7.689 11.908 1.00 77.88 209 ILE A N 1
ATOM 1734 C CA . ILE A 1 209 ? -3.468 -8.846 11.985 1.00 77.88 209 ILE A CA 1
ATOM 1735 C C . ILE A 1 209 ? -4.210 -8.897 13.329 1.00 77.88 209 ILE A C 1
ATOM 1737 O O . ILE A 1 209 ? -5.371 -9.284 13.368 1.00 77.88 209 ILE A O 1
ATOM 1741 N N . LEU A 1 210 ? -3.570 -8.495 14.432 1.00 74.19 210 LEU A N 1
ATOM 1742 C CA . LEU A 1 210 ? -4.222 -8.437 15.746 1.00 74.19 210 LEU A CA 1
ATOM 1743 C C . LEU A 1 210 ? -5.218 -7.274 15.881 1.00 74.19 210 LEU A C 1
ATOM 1745 O O . LEU A 1 210 ? -6.105 -7.330 16.735 1.00 74.19 210 LEU A O 1
ATOM 1749 N N . MET A 1 211 ? -5.044 -6.206 15.099 1.00 72.81 211 MET A N 1
ATOM 1750 C CA . MET A 1 211 ? -5.913 -5.026 15.132 1.00 72.81 211 MET A CA 1
ATOM 1751 C C . MET A 1 211 ? -7.069 -5.072 14.124 1.00 72.81 211 MET A C 1
ATOM 1753 O O . MET A 1 211 ? -8.046 -4.341 14.323 1.00 72.81 211 MET A O 1
ATOM 1757 N N . ALA A 1 212 ? -6.951 -5.874 13.064 1.00 67.50 212 ALA A N 1
ATOM 1758 C CA . ALA A 1 212 ? -7.988 -6.102 12.056 1.00 67.50 212 ALA A CA 1
ATOM 1759 C C . ALA A 1 212 ? -9.113 -7.017 12.578 1.00 67.50 212 ALA A C 1
ATOM 1761 O O . ALA A 1 212 ? -10.295 -6.699 12.294 1.00 67.50 212 ALA A O 1
#

Organism: NCBI:txid433720

pLDDT: mean 72.31, std 13.03, range [43.09, 94.38]